Protein AF-A0A820QQ42-F1 (afdb_monomer_lite)

Sequence (244 aa):
MLLKESCCDISENILSDEPLSAEEKSFYQECKSYYNITGIPLVSASDEILSDNNTLTAASLKFGIDEDYRTFNLPEFLNKICNILNLNINDIRRTKVQNGSSILEILIDGEKVNIKLTLNKVYKSLTEKVKEELAKLKVFFMFMGDITSLIKKQQFRSEIKLHPQWNRIYDVGHIYWTGALQDGRDRGKFDYFCPIGWKRYAFDVNDNFDEKFKGWSIGYHGTKFAYGLSILLSGLAPAKCAAL

Radius of gyration: 21.67 Å; chains: 1; bounding box: 51×31×77 Å

Organism: NCBI:txid392030

Structure (mmCIF, N/CA/C/O backbone):
data_AF-A0A820QQ42-F1
#
_entry.id   AF-A0A820QQ42-F1
#
loop_
_atom_site.group_PDB
_atom_site.id
_atom_site.type_symbol
_atom_site.label_atom_id
_atom_site.label_alt_id
_atom_site.label_comp_id
_atom_site.label_asym_id
_atom_site.label_entity_id
_atom_site.label_seq_id
_atom_site.pdbx_PDB_ins_code
_atom_site.Cartn_x
_atom_site.Cartn_y
_atom_site.Cartn_z
_atom_site.occupancy
_atom_site.B_iso_or_equiv
_atom_site.auth_seq_id
_atom_site.auth_comp_id
_atom_site.auth_asym_id
_atom_site.auth_atom_id
_atom_site.pdbx_PDB_model_num
ATOM 1 N N . MET A 1 1 ? -17.582 7.171 47.224 1.00 39.47 1 MET A N 1
ATOM 2 C CA . MET A 1 1 ? -17.093 7.953 46.070 1.00 39.47 1 MET A CA 1
ATOM 3 C C . MET A 1 1 ? -16.822 6.961 44.949 1.00 39.47 1 MET A C 1
ATOM 5 O O . MET A 1 1 ? -15.751 6.379 44.894 1.00 39.47 1 MET A O 1
ATOM 9 N N . LEU A 1 2 ? -17.862 6.645 44.174 1.00 36.03 2 LEU A N 1
ATOM 10 C CA . LEU A 1 2 ? -17.794 5.717 43.044 1.00 36.03 2 LEU A CA 1
ATOM 11 C C . LEU A 1 2 ? -17.311 6.519 41.836 1.00 36.03 2 LEU A C 1
ATOM 13 O O . LEU A 1 2 ? -17.996 7.443 41.399 1.00 36.03 2 LEU A O 1
ATOM 17 N N . LEU A 1 3 ? -16.106 6.214 41.360 1.00 34.44 3 LEU A N 1
ATOM 18 C CA . LEU A 1 3 ? -15.603 6.736 40.097 1.00 34.44 3 LEU A CA 1
ATOM 19 C C . LEU A 1 3 ? -16.497 6.171 38.992 1.00 34.44 3 LEU A C 1
ATOM 21 O O . LEU A 1 3 ? -16.543 4.962 38.788 1.00 34.44 3 LEU A O 1
ATOM 25 N N . LYS A 1 4 ? -17.254 7.053 38.333 1.00 37.53 4 LYS A N 1
ATOM 26 C CA . LYS A 1 4 ? -17.964 6.732 37.097 1.00 37.53 4 LYS A CA 1
ATOM 27 C C . LYS A 1 4 ? -16.938 6.231 36.086 1.00 37.53 4 LYS A C 1
ATOM 29 O O . LYS A 1 4 ? -16.044 6.980 35.695 1.00 37.53 4 LYS A O 1
ATOM 34 N N . GLU A 1 5 ? -17.094 4.983 35.669 1.00 41.25 5 GLU A N 1
ATOM 35 C CA . GLU A 1 5 ? -16.491 4.459 34.453 1.00 41.25 5 GLU A CA 1
ATOM 36 C C . GLU A 1 5 ? -16.971 5.327 33.286 1.00 41.25 5 GLU A C 1
ATOM 38 O O . GLU A 1 5 ? -18.132 5.290 32.882 1.00 41.25 5 GLU A O 1
ATOM 43 N N . SER A 1 6 ? -16.071 6.163 32.775 1.00 38.81 6 SER A N 1
ATOM 44 C CA . SER A 1 6 ? -16.215 6.814 31.478 1.00 38.81 6 SER A CA 1
ATOM 45 C C . SER A 1 6 ? -15.993 5.746 30.409 1.00 38.81 6 SER A C 1
ATOM 47 O O . SER A 1 6 ? -14.916 5.648 29.821 1.00 38.81 6 SER A O 1
ATOM 49 N N . CYS A 1 7 ? -17.002 4.901 30.200 1.00 39.12 7 CYS A N 1
ATOM 50 C CA . CYS A 1 7 ? -17.098 4.098 28.993 1.00 39.12 7 CYS A CA 1
ATOM 51 C C . CYS A 1 7 ? -17.106 5.076 27.812 1.00 39.12 7 CYS A C 1
ATOM 53 O O . CYS A 1 7 ? -17.835 6.065 27.852 1.00 39.12 7 CYS A O 1
ATOM 55 N N . CYS A 1 8 ? -16.253 4.846 26.813 1.00 44.22 8 CYS A N 1
ATOM 56 C CA . CYS A 1 8 ? -16.222 5.630 25.583 1.00 44.22 8 CYS A CA 1
ATOM 57 C C . CYS A 1 8 ? -17.650 5.819 25.061 1.00 44.22 8 CYS A C 1
ATOM 59 O O . CYS A 1 8 ? -18.246 4.842 24.610 1.00 44.22 8 CYS A O 1
ATOM 61 N N . ASP A 1 9 ? -18.181 7.044 25.105 1.00 41.97 9 ASP A N 1
ATOM 62 C CA . ASP A 1 9 ? -19.433 7.382 24.434 1.00 41.97 9 ASP A CA 1
ATOM 63 C C . ASP A 1 9 ? -19.254 7.049 22.948 1.00 41.97 9 ASP A C 1
ATOM 65 O O . ASP A 1 9 ? -18.529 7.707 22.195 1.00 41.97 9 ASP A O 1
ATOM 69 N N . ILE A 1 10 ? -19.853 5.932 22.540 1.00 48.62 10 ILE A N 1
ATOM 70 C CA . ILE A 1 10 ? -19.959 5.504 21.154 1.00 48.62 10 ILE A CA 1
ATOM 71 C C . ILE A 1 10 ? -21.020 6.416 20.542 1.00 48.62 10 ILE A C 1
ATOM 73 O O . ILE A 1 10 ? -22.195 6.069 20.521 1.00 48.62 10 ILE A O 1
ATOM 77 N N . SER A 1 11 ? -20.627 7.623 20.128 1.00 48.09 11 SER A N 1
ATOM 78 C CA . SER A 1 11 ? -21.552 8.539 19.465 1.00 48.09 11 SER A CA 1
ATOM 79 C C . SER A 1 11 ? -22.107 7.880 18.198 1.00 48.09 11 SER A C 1
ATOM 81 O O . SER A 1 11 ? -21.376 7.266 17.424 1.00 48.09 11 SER A O 1
ATOM 83 N N . GLU A 1 12 ? -23.417 7.986 17.990 1.00 48.22 12 GLU A N 1
ATOM 84 C CA . GLU A 1 12 ? -24.183 7.269 16.959 1.00 48.22 12 GLU A CA 1
ATOM 85 C C . GLU A 1 12 ? -23.867 7.691 15.501 1.00 48.22 12 GLU A C 1
ATOM 87 O O . GLU A 1 12 ? -24.458 7.157 14.568 1.00 48.22 12 GLU A O 1
ATOM 92 N N . ASN A 1 13 ? -22.888 8.577 15.268 1.00 52.59 13 ASN A N 1
ATOM 93 C CA . ASN A 1 13 ? -22.504 9.098 13.944 1.00 52.59 13 ASN A CA 1
ATOM 94 C C . ASN A 1 13 ? -21.126 8.590 13.464 1.00 52.59 13 ASN A C 1
ATOM 96 O O . ASN A 1 13 ? -20.278 9.359 13.018 1.00 52.59 13 ASN A O 1
ATOM 100 N N . ILE A 1 14 ? -20.871 7.283 13.575 1.00 60.56 14 ILE A N 1
ATOM 101 C CA . ILE A 1 14 ? -19.614 6.652 13.103 1.00 60.56 14 ILE A CA 1
ATOM 102 C C . ILE A 1 14 ? -19.628 6.416 11.585 1.00 60.56 14 ILE A C 1
ATOM 104 O O . ILE A 1 14 ? -18.574 6.344 10.945 1.00 60.56 14 ILE A O 1
ATOM 108 N N . LEU A 1 15 ? -20.823 6.287 11.006 1.00 60.97 15 LEU A N 1
ATOM 109 C CA . LEU A 1 15 ? -20.992 6.157 9.567 1.00 60.97 15 LEU A CA 1
ATOM 110 C C . LEU A 1 15 ? -20.749 7.512 8.925 1.00 60.97 15 LEU A C 1
ATOM 112 O O . LEU A 1 15 ? -21.472 8.473 9.170 1.00 60.97 15 LEU A O 1
ATOM 116 N N . SER A 1 16 ? -19.712 7.581 8.103 1.00 66.75 16 SER A N 1
ATOM 117 C CA . SER A 1 16 ? -19.522 8.734 7.247 1.00 66.75 16 SER A CA 1
ATOM 118 C C . SER A 1 16 ? -20.339 8.536 5.983 1.00 66.75 16 SER A C 1
ATOM 120 O O . SER A 1 16 ? -20.156 7.551 5.267 1.00 66.75 16 SER A O 1
ATOM 122 N N . ASP A 1 17 ? -21.198 9.508 5.691 1.00 65.81 17 ASP A N 1
ATOM 123 C CA . ASP A 1 17 ? -21.935 9.573 4.428 1.00 65.81 17 ASP A CA 1
ATOM 124 C C . ASP A 1 17 ? -21.023 9.889 3.231 1.00 65.81 17 ASP A C 1
ATOM 126 O O . ASP A 1 17 ? -21.461 9.844 2.082 1.00 65.81 17 ASP A O 1
ATOM 130 N N . GLU A 1 18 ? -19.746 10.207 3.471 1.00 74.69 18 GLU A N 1
ATOM 131 C CA . GLU A 1 18 ? -18.794 10.510 2.412 1.00 74.69 18 GLU A CA 1
ATOM 132 C C . GLU A 1 18 ? -18.415 9.221 1.663 1.00 74.69 18 GLU A C 1
ATOM 134 O O . GLU A 1 18 ? -17.785 8.327 2.245 1.00 74.69 18 GLU A O 1
ATOM 139 N N . PRO A 1 19 ? -18.752 9.092 0.369 1.00 76.56 19 PRO A N 1
ATOM 140 C CA . PRO A 1 19 ? -18.385 7.918 -0.406 1.00 76.56 19 PRO A CA 1
ATOM 141 C C . PRO A 1 19 ? -16.871 7.876 -0.643 1.00 76.56 19 PRO A C 1
ATOM 143 O O . PRO A 1 19 ? -16.208 8.905 -0.727 1.00 76.56 19 PRO A O 1
ATOM 146 N N . LEU A 1 20 ? -16.324 6.672 -0.818 1.00 82.50 20 LEU A N 1
ATOM 147 C CA . LEU A 1 20 ? -14.968 6.514 -1.348 1.00 82.50 20 LEU A CA 1
ATOM 148 C C . LEU A 1 20 ? -14.862 7.155 -2.739 1.00 82.50 20 LEU A C 1
ATOM 150 O O . LEU A 1 20 ? -15.745 6.944 -3.587 1.00 82.50 20 LEU A O 1
ATOM 154 N N . SER A 1 21 ? -13.755 7.857 -2.982 1.00 86.69 21 SER A N 1
ATOM 155 C CA . SER A 1 21 ? -13.383 8.325 -4.321 1.00 86.69 21 SER A CA 1
ATOM 156 C C . SER A 1 21 ? -13.217 7.148 -5.297 1.00 86.69 21 SER A C 1
ATOM 158 O O . SER A 1 21 ? -13.097 5.986 -4.891 1.00 86.69 21 SER A O 1
ATOM 160 N N . ALA A 1 22 ? -13.251 7.414 -6.606 1.00 87.88 22 ALA A N 1
ATOM 161 C CA . ALA A 1 22 ? -13.083 6.359 -7.610 1.00 87.88 22 ALA A CA 1
ATOM 162 C C . ALA A 1 22 ? -11.688 5.716 -7.514 1.00 87.88 22 ALA A C 1
ATOM 164 O O . ALA A 1 22 ? -11.548 4.495 -7.616 1.00 87.88 22 ALA A O 1
ATOM 165 N N . GLU A 1 23 ? -10.681 6.538 -7.236 1.00 88.94 23 GLU A N 1
ATOM 166 C CA . GLU A 1 23 ? -9.283 6.167 -7.067 1.00 88.94 23 GLU A CA 1
ATOM 167 C C . GLU A 1 23 ? -9.105 5.269 -5.834 1.00 88.94 23 GLU A C 1
ATOM 169 O O . GLU A 1 23 ? -8.503 4.197 -5.930 1.00 88.94 23 GLU A O 1
ATOM 174 N N . GLU A 1 24 ? -9.697 5.643 -4.693 1.00 88.25 24 GLU A N 1
ATOM 175 C CA . GLU A 1 24 ? -9.686 4.812 -3.482 1.00 88.25 24 GLU A CA 1
ATOM 176 C C . GLU A 1 24 ? -10.397 3.473 -3.694 1.00 88.25 24 GLU A C 1
ATOM 178 O O . GLU A 1 24 ? -9.885 2.435 -3.270 1.00 88.25 24 GLU A O 1
ATOM 183 N N . LYS A 1 25 ? -11.559 3.470 -4.364 1.00 89.06 25 LYS A N 1
ATOM 184 C CA . LYS A 1 25 ? -12.290 2.232 -4.680 1.00 89.06 25 LYS A CA 1
ATOM 185 C C . LYS A 1 25 ? -11.433 1.292 -5.517 1.00 89.06 25 LYS A C 1
ATOM 187 O O . LYS A 1 25 ? -11.323 0.118 -5.171 1.00 89.06 25 LYS A O 1
ATOM 192 N N . SER A 1 26 ? -10.824 1.802 -6.589 1.00 90.25 26 SER A N 1
ATOM 193 C CA . SER A 1 26 ? -9.943 1.010 -7.451 1.00 90.25 26 SER A CA 1
ATOM 194 C C . SER A 1 26 ? -8.778 0.430 -6.651 1.00 90.25 26 SER A C 1
ATOM 196 O O . SER A 1 26 ? -8.558 -0.780 -6.670 1.00 90.25 26 SER A O 1
ATOM 198 N N . PHE A 1 27 ? -8.098 1.270 -5.867 1.00 91.44 27 PHE A N 1
ATOM 199 C CA . PHE A 1 27 ? -6.980 0.848 -5.030 1.00 91.44 27 PHE A CA 1
ATOM 200 C C . PHE A 1 27 ? -7.374 -0.250 -4.030 1.00 91.44 27 PHE A C 1
ATOM 202 O O . PHE A 1 27 ? -6.671 -1.251 -3.893 1.00 91.44 27 PHE A O 1
ATOM 209 N N . TYR A 1 28 ? -8.516 -0.121 -3.348 1.00 92.00 28 TYR A N 1
ATOM 210 C CA . TYR A 1 28 ? -8.963 -1.146 -2.402 1.00 92.00 28 TYR A CA 1
ATOM 211 C C . TYR A 1 28 ? -9.375 -2.455 -3.068 1.00 92.00 28 TYR A C 1
ATOM 213 O O . TYR A 1 28 ? -9.117 -3.510 -2.491 1.00 92.00 28 TYR A O 1
ATOM 221 N N . GLN A 1 29 ? -9.926 -2.426 -4.284 1.00 91.56 29 GLN A N 1
ATOM 222 C CA . GLN A 1 29 ? -10.179 -3.656 -5.042 1.00 91.56 29 GLN A CA 1
ATOM 223 C C . GLN A 1 29 ? -8.880 -4.379 -5.417 1.00 91.56 29 GLN A C 1
ATOM 225 O O . GLN A 1 29 ? -8.810 -5.608 -5.350 1.00 91.56 29 GLN A O 1
ATOM 230 N N . GLU A 1 30 ? -7.824 -3.640 -5.751 1.00 91.81 30 GLU A N 1
ATOM 231 C CA . GLU A 1 30 ? -6.506 -4.218 -6.027 1.00 91.81 30 GLU A CA 1
ATOM 232 C C . GLU A 1 30 ? -5.866 -4.800 -4.758 1.00 91.81 30 GLU A C 1
ATOM 234 O O . GLU A 1 30 ? -5.355 -5.920 -4.787 1.00 91.81 30 GLU A O 1
ATOM 239 N N . CYS A 1 31 ? -5.953 -4.097 -3.623 1.00 93.44 31 CYS A N 1
ATOM 240 C CA . CYS A 1 31 ? -5.507 -4.611 -2.322 1.00 93.44 31 CYS A CA 1
ATOM 241 C C . CYS A 1 31 ? -6.278 -5.870 -1.907 1.00 93.44 31 CYS A C 1
ATOM 243 O O . CYS A 1 31 ? -5.680 -6.835 -1.434 1.00 93.44 31 CYS A O 1
ATOM 245 N N . LYS A 1 32 ? -7.597 -5.897 -2.126 1.00 92.94 32 LYS A N 1
ATOM 246 C CA . LYS A 1 32 ? -8.433 -7.074 -1.872 1.00 92.94 32 LYS A CA 1
ATOM 247 C C . LYS A 1 32 ? -8.076 -8.235 -2.802 1.00 92.94 32 LYS A C 1
ATOM 249 O O . LYS A 1 32 ? -8.006 -9.375 -2.359 1.00 92.94 32 LYS A O 1
ATOM 254 N N . SER A 1 33 ? -7.769 -7.958 -4.068 1.00 92.44 33 SER A N 1
ATOM 255 C CA . SER A 1 33 ? -7.280 -8.973 -5.011 1.00 92.44 33 SER A CA 1
ATOM 256 C C . SER A 1 33 ? -5.934 -9.555 -4.567 1.00 92.44 33 SER A C 1
ATOM 258 O O . SER A 1 33 ? -5.763 -10.772 -4.575 1.00 92.44 33 SER A O 1
ATOM 260 N N . TYR A 1 34 ? -5.002 -8.710 -4.112 1.00 92.62 34 TYR A N 1
ATOM 261 C CA . TYR A 1 34 ? -3.744 -9.149 -3.501 1.00 92.62 34 TYR A CA 1
ATOM 262 C C . TYR A 1 34 ? -3.990 -10.049 -2.283 1.00 92.62 34 TYR A C 1
ATOM 264 O O . TYR A 1 34 ? -3.406 -11.130 -2.193 1.00 92.62 34 TYR A O 1
ATOM 272 N N . TYR A 1 35 ? -4.882 -9.641 -1.380 1.00 94.06 35 TYR A N 1
ATOM 273 C CA . TYR A 1 35 ? -5.255 -10.425 -0.204 1.00 94.06 35 TYR A CA 1
ATOM 274 C C . TYR A 1 35 ? -5.840 -11.790 -0.587 1.00 94.06 35 TYR A C 1
ATOM 276 O O . TYR A 1 35 ? -5.402 -12.806 -0.063 1.00 94.06 35 TYR A O 1
ATOM 284 N N . ASN A 1 36 ? -6.740 -11.846 -1.570 1.00 92.75 36 ASN A N 1
ATOM 285 C CA . ASN A 1 36 ? -7.334 -13.101 -2.037 1.00 92.75 36 ASN A CA 1
ATOM 286 C C . ASN A 1 36 ? -6.307 -14.069 -2.649 1.00 92.75 36 ASN A C 1
ATOM 288 O O . ASN A 1 36 ? -6.479 -15.282 -2.559 1.00 92.75 36 ASN A O 1
ATOM 292 N N . ILE A 1 37 ? -5.249 -13.549 -3.281 1.00 91.81 37 ILE A N 1
ATOM 293 C CA . ILE A 1 37 ? -4.178 -14.363 -3.879 1.00 91.81 37 ILE A CA 1
ATOM 294 C C . ILE A 1 37 ? -3.194 -14.860 -2.815 1.00 91.81 37 ILE A C 1
ATOM 296 O O . ILE A 1 37 ? -2.690 -15.977 -2.909 1.00 91.81 37 ILE A O 1
ATOM 300 N N . THR A 1 38 ? -2.876 -14.018 -1.833 1.00 91.50 38 THR A N 1
ATOM 301 C CA . THR A 1 38 ? -1.757 -14.250 -0.907 1.00 91.50 38 THR A CA 1
ATOM 302 C C . THR A 1 38 ? -2.184 -14.726 0.478 1.00 91.50 38 THR A C 1
ATOM 304 O O . THR A 1 38 ? -1.361 -15.263 1.214 1.00 91.50 38 THR A O 1
ATOM 307 N N . GLY A 1 39 ? -3.447 -14.523 0.851 1.00 93.38 39 GLY A N 1
ATOM 308 C CA . GLY A 1 39 ? -3.967 -14.765 2.195 1.00 93.38 39 GLY A CA 1
ATOM 309 C C . GLY A 1 39 ? -3.477 -13.770 3.254 1.00 93.38 39 GLY A C 1
ATOM 310 O O . GLY A 1 39 ? -3.802 -13.942 4.425 1.00 93.38 39 GLY A O 1
ATOM 311 N N . ILE A 1 40 ? -2.706 -12.742 2.876 1.00 94.19 40 ILE A N 1
ATOM 312 C CA . ILE A 1 40 ? -2.121 -11.761 3.801 1.00 94.19 40 ILE A CA 1
ATOM 313 C C . ILE A 1 40 ? -2.520 -10.330 3.417 1.00 94.19 40 ILE A C 1
ATOM 315 O O . ILE A 1 40 ? -2.603 -10.013 2.229 1.00 94.19 40 ILE A O 1
ATOM 319 N N . PRO A 1 41 ? -2.777 -9.434 4.389 1.00 95.50 41 PRO A N 1
ATOM 320 C CA . PRO A 1 41 ? -3.081 -8.041 4.093 1.00 95.50 41 PRO A CA 1
ATOM 321 C C . PRO A 1 41 ? -1.909 -7.336 3.418 1.00 95.50 41 PRO A C 1
ATOM 323 O O . PRO A 1 41 ? -0.740 -7.558 3.760 1.00 95.50 41 PRO A O 1
ATOM 326 N N . LEU A 1 42 ? -2.225 -6.396 2.526 1.00 94.81 42 LEU A N 1
ATOM 327 C CA . LEU A 1 42 ? -1.245 -5.398 2.119 1.00 94.81 42 LEU A CA 1
ATOM 328 C C . LEU A 1 42 ? -1.060 -4.402 3.266 1.00 94.81 42 LEU A C 1
ATOM 330 O O . LEU A 1 42 ? -2.006 -3.723 3.665 1.00 94.81 42 LEU A O 1
ATOM 334 N N . VAL A 1 43 ? 0.169 -4.283 3.763 1.00 94.00 43 VAL A N 1
ATOM 335 C CA . VAL A 1 43 ? 0.519 -3.285 4.774 1.00 94.00 43 VAL A CA 1
ATOM 336 C C . VAL A 1 43 ? 1.431 -2.231 4.161 1.00 94.00 43 VAL A C 1
ATOM 338 O O . VAL A 1 43 ? 2.478 -2.559 3.609 1.00 94.00 43 VAL A O 1
ATOM 341 N N . SER A 1 44 ? 1.042 -0.966 4.292 1.00 92.50 44 SER A N 1
ATOM 342 C CA . SER A 1 44 ? 1.804 0.190 3.833 1.00 92.50 44 SER A CA 1
ATOM 343 C C . SER A 1 44 ? 2.039 1.175 4.976 1.00 92.50 44 SER A C 1
ATOM 345 O O . SER A 1 44 ? 1.218 1.317 5.880 1.00 92.50 44 SER A O 1
ATOM 347 N N . ALA A 1 45 ? 3.148 1.903 4.912 1.00 92.12 45 ALA A N 1
ATOM 348 C CA . ALA A 1 45 ? 3.431 3.015 5.807 1.00 92.12 45 ALA A CA 1
ATOM 349 C C . ALA A 1 45 ? 3.771 4.270 4.999 1.00 92.12 45 ALA A C 1
ATOM 351 O O . ALA A 1 45 ? 4.203 4.202 3.843 1.00 92.12 45 ALA A O 1
ATOM 352 N N . SER A 1 46 ? 3.524 5.424 5.597 1.00 90.69 46 SER A N 1
ATOM 353 C CA . SER A 1 46 ? 3.937 6.704 5.051 1.00 90.69 46 SER A CA 1
ATOM 354 C C . SER A 1 46 ? 5.432 6.935 5.305 1.00 90.69 46 SER A C 1
ATOM 356 O O . SER A 1 46 ? 6.028 6.354 6.218 1.00 90.69 46 SER A O 1
ATOM 358 N N . ASP A 1 47 ? 6.064 7.768 4.485 1.00 87.44 47 ASP A N 1
ATOM 359 C CA . ASP A 1 47 ? 7.515 7.973 4.532 1.00 87.44 47 ASP A CA 1
ATOM 360 C C . ASP A 1 47 ? 7.927 8.671 5.839 1.00 87.44 47 ASP A C 1
ATOM 362 O O . ASP A 1 47 ? 9.036 8.497 6.333 1.00 87.44 47 ASP A O 1
ATOM 366 N N . GLU A 1 48 ? 7.002 9.409 6.451 1.00 87.12 48 GLU A N 1
ATOM 367 C CA . GLU A 1 48 ? 7.115 10.041 7.763 1.00 87.12 48 GLU A CA 1
ATOM 368 C C . GLU A 1 48 ? 7.273 9.029 8.909 1.00 87.12 48 GLU A C 1
ATOM 370 O O . GLU A 1 48 ? 7.866 9.357 9.936 1.00 87.12 48 GLU A O 1
ATOM 375 N N . ILE A 1 49 ? 6.784 7.796 8.734 1.00 87.50 49 ILE A N 1
ATOM 376 C CA . ILE A 1 49 ? 6.973 6.689 9.687 1.00 87.50 49 ILE A CA 1
ATOM 377 C C . ILE A 1 49 ? 8.289 5.949 9.431 1.00 87.50 49 ILE A C 1
ATOM 379 O O . ILE A 1 49 ? 8.908 5.440 10.371 1.00 87.50 49 ILE A O 1
ATOM 383 N N . LEU A 1 50 ? 8.706 5.884 8.165 1.00 84.94 50 LEU A N 1
ATOM 384 C CA . LEU A 1 50 ? 9.872 5.125 7.711 1.00 84.94 50 LEU A CA 1
ATOM 385 C C . LEU A 1 50 ? 11.189 5.906 7.823 1.00 84.94 50 LEU A C 1
ATOM 387 O O . LEU A 1 50 ? 12.245 5.289 7.939 1.00 84.94 50 LEU A O 1
ATOM 391 N N . SER A 1 51 ? 11.128 7.238 7.786 1.00 82.56 51 SER A N 1
ATOM 392 C CA . SER A 1 51 ? 12.276 8.142 7.851 1.00 82.56 51 SER A CA 1
ATOM 393 C C . SER A 1 51 ? 12.309 8.904 9.172 1.00 82.56 51 SER A C 1
ATOM 395 O O . SER A 1 51 ? 11.326 9.536 9.576 1.00 82.56 51 SER A O 1
ATOM 397 N N . ASP A 1 52 ? 13.467 8.921 9.828 1.00 75.75 52 ASP A N 1
ATOM 398 C CA . ASP A 1 52 ? 13.657 9.658 11.081 1.00 75.75 52 ASP A CA 1
ATOM 399 C C . ASP A 1 52 ? 13.544 11.178 10.883 1.00 75.75 52 ASP A C 1
ATOM 401 O O . ASP A 1 52 ? 13.018 11.870 11.756 1.00 75.75 52 ASP A O 1
ATOM 405 N N . ASN A 1 53 ? 13.906 11.678 9.698 1.00 77.12 53 ASN A N 1
ATOM 406 C CA . ASN A 1 53 ? 14.014 13.110 9.391 1.00 77.12 53 ASN A CA 1
ATOM 407 C C . ASN A 1 53 ? 12.675 13.806 9.105 1.00 77.12 53 ASN A C 1
ATOM 409 O O . ASN A 1 53 ? 12.614 15.033 9.061 1.00 77.12 53 ASN A O 1
ATOM 413 N N . ASN A 1 54 ? 11.604 13.042 8.896 1.00 78.19 54 ASN A N 1
ATOM 414 C CA . ASN A 1 54 ? 10.309 13.585 8.500 1.00 78.19 54 ASN A CA 1
ATOM 415 C C . ASN A 1 54 ? 9.405 13.823 9.716 1.00 78.19 54 ASN A C 1
ATOM 417 O O . ASN A 1 54 ? 9.325 12.996 10.631 1.00 78.19 54 ASN A O 1
ATOM 421 N N . THR A 1 55 ? 8.692 14.948 9.721 1.00 79.50 55 THR A N 1
ATOM 422 C CA . THR A 1 55 ? 7.727 15.285 10.770 1.00 79.50 55 THR A CA 1
ATOM 423 C C . THR A 1 55 ? 6.365 14.672 10.468 1.00 79.50 55 THR A C 1
ATOM 425 O O . THR A 1 55 ? 5.856 14.764 9.356 1.00 79.50 55 THR A O 1
ATOM 428 N N . LEU A 1 56 ? 5.761 14.049 11.480 1.00 81.81 56 LEU A N 1
ATOM 429 C CA . LEU A 1 56 ? 4.413 13.500 11.379 1.00 81.81 56 LEU A CA 1
ATOM 430 C C . LEU A 1 56 ? 3.398 14.577 11.780 1.00 81.81 56 LEU A C 1
ATOM 432 O O . LEU A 1 56 ? 3.404 15.064 12.915 1.00 81.81 56 LEU A O 1
ATOM 436 N N . THR A 1 57 ? 2.550 14.973 10.836 1.00 76.75 57 THR A N 1
ATOM 437 C CA . THR A 1 57 ? 1.492 15.976 11.022 1.00 76.75 57 THR A CA 1
ATOM 438 C C . THR A 1 57 ? 0.287 15.393 11.747 1.00 76.75 57 THR A C 1
ATOM 440 O O . THR A 1 57 ? -0.166 15.986 12.728 1.00 76.75 57 THR A O 1
ATOM 443 N N . ALA A 1 58 ? -0.160 14.213 11.319 1.00 80.94 58 ALA A N 1
ATOM 444 C CA . ALA A 1 58 ? -1.205 13.418 11.949 1.00 80.94 58 ALA A CA 1
ATOM 445 C C . ALA A 1 58 ? -0.861 11.927 11.862 1.00 80.94 58 ALA A C 1
ATOM 447 O O . ALA A 1 58 ? -0.187 11.486 10.931 1.00 80.94 58 ALA A O 1
ATOM 448 N N . ALA A 1 59 ? -1.334 11.146 12.828 1.00 84.50 59 ALA A N 1
ATOM 449 C CA . ALA A 1 59 ? -1.083 9.717 12.886 1.00 84.50 59 ALA A CA 1
ATOM 450 C C . ALA A 1 59 ? -2.376 8.944 12.822 1.00 84.50 59 ALA A C 1
ATOM 452 O O . ALA A 1 59 ? -3.190 8.976 13.746 1.00 84.50 59 ALA A O 1
ATOM 453 N N . SER A 1 60 ? -2.517 8.233 11.718 1.00 90.56 60 SER A N 1
ATOM 454 C CA . SER A 1 60 ? -3.713 7.479 11.437 1.00 90.56 60 SER A CA 1
ATOM 455 C C . SER A 1 60 ? -3.357 6.044 11.103 1.00 90.56 60 SER A C 1
ATOM 457 O O . SER A 1 60 ? -2.323 5.755 10.492 1.00 90.56 60 SER A O 1
ATOM 459 N N . LEU A 1 61 ? -4.249 5.150 11.496 1.00 93.12 61 LEU A N 1
ATOM 460 C CA . LEU A 1 61 ? -4.332 3.801 10.983 1.00 93.12 61 LEU A CA 1
ATOM 461 C C . LEU A 1 61 ? -5.576 3.720 10.108 1.00 93.12 61 LEU A C 1
ATOM 463 O O . LEU A 1 61 ? -6.674 4.021 10.570 1.00 93.12 61 LEU A O 1
ATOM 467 N N . LYS A 1 62 ? -5.412 3.312 8.851 1.00 93.62 62 LYS A N 1
ATOM 468 C CA . LYS A 1 62 ? -6.546 3.044 7.957 1.00 93.62 62 LYS A CA 1
ATOM 469 C C . LYS A 1 62 ? -6.578 1.564 7.629 1.00 93.62 62 LYS A C 1
ATOM 471 O O . LYS A 1 62 ? -5.587 1.027 7.138 1.00 93.62 62 LYS A O 1
ATOM 476 N N . PHE A 1 63 ? -7.704 0.919 7.888 1.00 93.88 63 PHE A N 1
ATOM 477 C CA . PHE A 1 63 ? -7.920 -0.499 7.638 1.00 93.88 63 PHE A CA 1
ATOM 478 C C . PHE A 1 63 ? -8.938 -0.685 6.525 1.00 93.88 63 PHE A C 1
ATOM 480 O O . PHE A 1 63 ? -9.965 -0.012 6.502 1.00 93.88 63 PHE A O 1
ATOM 487 N N . GLY A 1 64 ? -8.661 -1.623 5.626 1.00 93.75 64 GLY A N 1
ATOM 488 C CA . GLY A 1 64 ? -9.662 -2.207 4.745 1.00 93.75 64 GLY A CA 1
ATOM 489 C C . GLY A 1 64 ? -10.049 -3.582 5.268 1.00 93.75 64 GLY A C 1
ATOM 490 O O . GLY A 1 64 ? -9.176 -4.437 5.430 1.00 93.75 64 GLY A O 1
ATOM 491 N N . ILE A 1 65 ? -11.338 -3.782 5.542 1.00 92.38 65 ILE A N 1
ATOM 492 C CA . ILE A 1 65 ? -11.879 -5.013 6.123 1.00 92.38 65 ILE A CA 1
ATOM 493 C C . ILE A 1 65 ? -12.884 -5.628 5.147 1.00 92.38 65 ILE A C 1
ATOM 495 O O . ILE A 1 65 ? -13.782 -4.942 4.649 1.00 92.38 65 ILE A O 1
ATOM 499 N N . ASP A 1 66 ? -12.737 -6.922 4.874 1.00 90.69 66 ASP A N 1
ATOM 500 C CA . ASP A 1 66 ? -13.617 -7.680 3.984 1.00 90.69 66 ASP A CA 1
ATOM 501 C C . ASP A 1 66 ? -14.871 -8.199 4.709 1.00 90.69 66 ASP A C 1
ATOM 503 O O . ASP A 1 66 ? -15.171 -9.393 4.720 1.00 90.69 66 ASP A O 1
ATOM 507 N N . GLU A 1 67 ? -15.583 -7.282 5.368 1.00 86.19 67 GLU A N 1
ATOM 508 C CA . GLU A 1 67 ? -16.871 -7.528 6.020 1.00 86.19 67 GLU A CA 1
ATOM 509 C C . GLU A 1 67 ? -17.812 -6.331 5.874 1.00 86.19 67 GLU A C 1
ATOM 511 O O . GLU A 1 67 ? -17.387 -5.167 5.827 1.00 86.19 67 GLU A O 1
ATOM 516 N N . ASP A 1 68 ? -19.112 -6.630 5.848 1.00 79.50 68 ASP A N 1
ATOM 517 C CA . ASP A 1 68 ? -20.163 -5.623 5.942 1.00 79.50 68 ASP A CA 1
ATOM 518 C C . ASP A 1 68 ? -20.203 -5.061 7.369 1.00 79.50 68 ASP A C 1
ATOM 520 O O . ASP A 1 68 ? -20.348 -5.808 8.344 1.00 79.50 68 ASP A O 1
ATOM 524 N N . TYR A 1 69 ? -20.122 -3.733 7.478 1.00 75.38 69 TYR A N 1
ATOM 525 C CA . TYR A 1 69 ? -20.159 -3.011 8.747 1.00 75.38 69 TYR A CA 1
ATOM 526 C C . TYR A 1 69 ? -21.404 -3.355 9.581 1.00 75.38 69 TYR A C 1
ATOM 528 O O . TYR A 1 69 ? -21.352 -3.312 10.806 1.00 75.38 69 TYR A O 1
ATOM 536 N N . ARG A 1 70 ? -22.525 -3.715 8.936 1.00 77.69 70 ARG A N 1
ATOM 537 C CA . ARG A 1 70 ? -23.789 -4.071 9.606 1.00 77.69 70 ARG A CA 1
ATOM 538 C C . ARG A 1 70 ? -23.686 -5.365 10.398 1.00 77.69 70 ARG A C 1
ATOM 540 O O . ARG A 1 70 ? -24.429 -5.561 11.353 1.00 77.69 70 ARG A O 1
ATOM 547 N N . THR A 1 71 ? -22.794 -6.252 9.976 1.00 79.81 71 THR A N 1
ATOM 548 C CA . THR A 1 71 ? -22.533 -7.543 10.627 1.00 79.81 71 THR A CA 1
ATOM 549 C C . THR A 1 71 ? -21.297 -7.510 11.521 1.00 79.81 71 THR A C 1
ATOM 551 O O . THR A 1 71 ? -21.023 -8.462 12.246 1.00 79.81 71 THR A O 1
ATOM 554 N N . PHE A 1 72 ? -20.555 -6.408 11.472 1.00 77.00 72 PHE A N 1
ATOM 555 C CA . PHE A 1 72 ? -19.248 -6.263 12.075 1.00 77.00 72 PHE A CA 1
ATOM 556 C C . PHE A 1 72 ? -19.345 -5.720 13.502 1.00 77.00 72 PHE A C 1
ATOM 558 O O . PHE A 1 72 ? -19.787 -4.594 13.738 1.00 77.00 72 PHE A O 1
ATOM 565 N N . ASN A 1 73 ? -18.870 -6.500 14.474 1.00 86.06 73 ASN A N 1
ATOM 566 C CA . ASN A 1 73 ? -18.739 -6.035 15.852 1.00 86.06 73 ASN A CA 1
ATOM 567 C C . ASN A 1 73 ? -17.494 -5.142 15.994 1.00 86.06 73 ASN A C 1
ATOM 569 O O . ASN A 1 73 ? -16.416 -5.599 16.377 1.00 86.06 73 ASN A O 1
ATOM 573 N N . LEU A 1 74 ? -17.647 -3.855 15.668 1.00 83.69 74 LEU A N 1
ATOM 574 C CA . LEU A 1 74 ? -16.553 -2.881 15.676 1.00 83.69 74 LEU A CA 1
ATOM 575 C C . LEU A 1 74 ? -15.811 -2.796 17.031 1.00 83.69 74 LEU A C 1
ATOM 577 O O . LEU A 1 74 ? -14.581 -2.831 17.008 1.00 83.69 74 LEU A O 1
ATOM 581 N N . PRO A 1 75 ? -16.475 -2.710 18.205 1.00 87.25 75 PRO A N 1
ATOM 582 C CA . PRO A 1 75 ? -15.776 -2.727 19.494 1.00 87.25 75 PRO A CA 1
ATOM 583 C C . PRO A 1 75 ? -14.912 -3.974 19.714 1.00 87.25 75 PRO A C 1
ATOM 585 O O . PRO A 1 75 ? -13.777 -3.875 20.178 1.00 87.25 75 PRO A O 1
ATOM 588 N N . GLU A 1 76 ? -15.424 -5.156 19.371 1.00 91.38 76 GLU A N 1
ATOM 589 C CA . GLU A 1 76 ? -14.670 -6.405 19.500 1.00 91.38 76 GLU A CA 1
ATOM 590 C C . GLU A 1 76 ? -13.47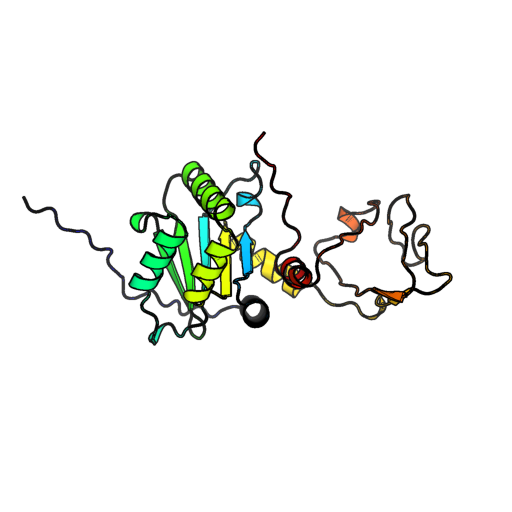8 -6.443 18.539 1.00 91.38 76 GLU A C 1
ATOM 592 O O . GLU A 1 76 ? -12.371 -6.814 18.936 1.00 91.38 76 GLU A O 1
ATOM 597 N N . PHE A 1 77 ? -13.679 -6.012 17.293 1.00 90.56 77 PHE A N 1
ATOM 598 C CA . PHE A 1 77 ? -12.601 -5.890 16.321 1.00 90.56 77 PHE A CA 1
ATOM 599 C C . PHE A 1 77 ? -11.504 -4.940 16.802 1.00 90.56 77 PHE A C 1
ATOM 601 O O . PHE A 1 77 ? -10.331 -5.301 16.758 1.00 90.56 77 PHE A O 1
ATOM 608 N N . LEU A 1 78 ? -11.870 -3.753 17.297 1.00 89.38 78 LEU A N 1
ATOM 609 C CA . LEU A 1 78 ? -10.914 -2.770 17.807 1.00 89.38 78 LEU A CA 1
ATOM 610 C C . LEU A 1 78 ? -10.092 -3.342 18.956 1.00 89.38 78 LEU A C 1
ATOM 612 O O . LEU A 1 78 ? -8.872 -3.239 18.927 1.00 89.38 78 LEU A O 1
ATOM 616 N N . ASN A 1 79 ? -10.728 -4.023 19.912 1.00 91.81 79 ASN A N 1
ATOM 617 C CA . ASN A 1 79 ? -10.014 -4.708 20.989 1.00 91.81 79 ASN A CA 1
ATOM 618 C C . ASN A 1 79 ? -9.013 -5.742 20.450 1.00 91.81 79 ASN A C 1
ATOM 620 O O . ASN A 1 79 ? -7.865 -5.788 20.892 1.00 91.81 79 ASN A O 1
ATOM 624 N N . LYS A 1 80 ? -9.415 -6.553 19.462 1.00 95.38 80 LYS A N 1
ATOM 625 C CA . LYS A 1 80 ? -8.523 -7.537 18.830 1.00 95.38 80 LYS A CA 1
ATOM 626 C C . LYS A 1 80 ? -7.356 -6.864 18.102 1.00 95.38 80 LYS A C 1
ATOM 628 O O . LYS A 1 80 ? -6.221 -7.295 18.280 1.00 95.38 80 LYS A O 1
ATOM 633 N N . ILE A 1 81 ? -7.603 -5.794 17.346 1.00 94.25 81 ILE A N 1
ATOM 634 C CA . ILE A 1 81 ? -6.559 -5.017 16.661 1.00 94.25 81 ILE A CA 1
ATOM 635 C C . ILE A 1 81 ? -5.595 -4.382 17.661 1.00 94.25 81 ILE A C 1
ATOM 637 O O . ILE A 1 81 ? -4.385 -4.513 17.492 1.00 94.25 81 ILE A O 1
ATOM 641 N N . CYS A 1 82 ? -6.104 -3.752 18.720 1.00 92.75 82 CYS A N 1
ATOM 642 C CA . CYS A 1 82 ? -5.286 -3.183 19.787 1.00 92.75 82 CYS A CA 1
ATOM 643 C C . CYS A 1 82 ? -4.372 -4.237 20.410 1.00 92.75 82 CYS A C 1
ATOM 645 O O . CYS A 1 82 ? -3.177 -3.999 20.555 1.00 92.75 82 CYS A O 1
ATOM 647 N N . ASN A 1 83 ? -4.896 -5.433 20.686 1.00 94.88 83 ASN A N 1
ATOM 648 C CA . ASN A 1 83 ? -4.102 -6.537 21.219 1.00 94.88 83 ASN A CA 1
ATOM 649 C C . ASN A 1 83 ? -3.037 -7.029 20.227 1.00 94.88 83 ASN A C 1
ATOM 651 O O . ASN A 1 83 ? -1.888 -7.223 20.614 1.00 94.88 83 ASN A O 1
ATOM 655 N N . ILE A 1 84 ? -3.391 -7.205 18.948 1.00 95.75 84 ILE A N 1
ATOM 656 C CA . ILE A 1 84 ? -2.458 -7.661 17.902 1.00 95.75 84 ILE A CA 1
ATOM 657 C C . ILE A 1 84 ? -1.329 -6.645 17.686 1.00 95.75 84 ILE A C 1
ATOM 659 O O . ILE A 1 84 ? -0.169 -7.027 17.534 1.00 95.75 84 ILE A O 1
ATOM 663 N N . LEU A 1 85 ? -1.662 -5.352 17.668 1.00 93.94 85 LEU A N 1
ATOM 664 C CA . LEU A 1 85 ? -0.720 -4.266 17.392 1.00 93.94 85 LEU A CA 1
ATOM 665 C C . LEU A 1 85 ? -0.053 -3.705 18.657 1.00 93.94 85 LEU A C 1
ATOM 667 O O . LEU A 1 85 ? 0.811 -2.837 18.545 1.00 93.94 85 LEU A O 1
ATOM 671 N N . ASN A 1 86 ? -0.422 -4.206 19.840 1.00 92.88 86 ASN A N 1
ATOM 672 C CA . ASN A 1 86 ? 0.005 -3.698 21.143 1.00 92.88 86 ASN A CA 1
ATOM 673 C C . ASN A 1 86 ? -0.244 -2.182 21.301 1.00 92.88 86 ASN A C 1
ATOM 675 O O . ASN A 1 86 ? 0.649 -1.418 21.674 1.00 92.88 86 ASN A O 1
ATOM 679 N N . LEU A 1 87 ? -1.462 -1.753 20.967 1.00 91.06 87 LEU A N 1
ATOM 680 C CA . LEU A 1 87 ? -1.955 -0.385 21.120 1.00 91.06 87 LEU A CA 1
ATOM 681 C C . LEU A 1 87 ? -2.914 -0.298 22.307 1.00 91.06 87 LEU A C 1
ATOM 683 O O . LEU A 1 87 ? -3.661 -1.234 22.589 1.00 91.06 87 LEU A O 1
ATOM 687 N N . ASN A 1 88 ? -2.927 0.847 22.979 1.00 88.69 88 ASN A N 1
ATOM 688 C CA . ASN A 1 88 ? -3.915 1.130 24.008 1.00 88.69 88 ASN A CA 1
ATOM 689 C C . ASN A 1 88 ? -5.200 1.642 23.349 1.00 88.69 88 ASN A C 1
ATOM 691 O O . ASN A 1 88 ? -5.170 2.592 22.569 1.00 88.69 88 ASN A O 1
ATOM 695 N N . ILE A 1 89 ? -6.339 1.033 23.681 1.00 87.44 89 ILE A N 1
ATOM 696 C CA . ILE A 1 89 ? -7.634 1.422 23.112 1.00 87.44 89 ILE A CA 1
ATOM 697 C C . ILE A 1 89 ? -8.035 2.858 23.471 1.00 87.44 89 ILE A C 1
ATOM 699 O O . ILE A 1 89 ? -8.733 3.505 22.698 1.00 87.44 89 ILE A O 1
ATOM 703 N N . ASN A 1 90 ? -7.557 3.372 24.608 1.00 84.31 90 ASN A N 1
ATOM 704 C CA . ASN A 1 90 ? -7.830 4.742 25.041 1.00 84.31 90 ASN A CA 1
ATOM 705 C C . ASN A 1 90 ? -7.054 5.790 24.229 1.00 84.31 90 ASN A C 1
ATOM 707 O O . ASN A 1 90 ? -7.428 6.959 24.246 1.00 84.31 90 ASN A O 1
ATOM 711 N N . ASP A 1 91 ? -6.012 5.373 23.505 1.00 83.25 91 ASP A N 1
ATOM 712 C CA . ASP A 1 91 ? -5.209 6.251 22.650 1.00 83.25 91 ASP A CA 1
ATOM 713 C C . ASP A 1 91 ? -5.777 6.311 21.223 1.00 83.25 91 ASP A C 1
ATOM 715 O O . ASP A 1 91 ? -5.156 6.875 20.329 1.00 83.25 91 ASP A O 1
ATOM 719 N N . ILE A 1 92 ? -6.938 5.699 20.973 1.00 81.75 92 ILE A N 1
ATOM 720 C CA . ILE A 1 92 ? -7.530 5.567 19.644 1.00 81.75 92 ILE A CA 1
ATOM 721 C C . ILE A 1 92 ? -8.849 6.332 19.574 1.00 81.75 92 ILE A C 1
ATOM 723 O O . ILE A 1 92 ? -9.810 6.037 20.286 1.00 81.75 92 ILE A O 1
ATOM 727 N N . ARG A 1 93 ? -8.932 7.267 18.626 1.00 78.88 93 ARG A N 1
ATOM 728 C CA . ARG A 1 93 ? -10.185 7.905 18.217 1.00 78.88 93 ARG A CA 1
ATOM 729 C C . ARG A 1 93 ? -10.640 7.370 16.878 1.00 78.88 93 ARG A C 1
ATOM 731 O O . ARG A 1 93 ? -9.879 7.284 15.921 1.00 78.88 93 ARG A O 1
ATOM 738 N N . ARG A 1 94 ? -11.921 7.040 16.803 1.00 69.06 94 ARG A N 1
ATOM 739 C CA . ARG A 1 94 ? -12.577 6.627 15.561 1.00 69.06 94 ARG A CA 1
ATOM 740 C C . ARG A 1 94 ? -12.950 7.869 14.768 1.00 69.06 94 ARG A C 1
ATOM 742 O O . ARG A 1 94 ? -13.538 8.781 15.344 1.00 69.06 94 ARG A O 1
ATOM 749 N N . THR A 1 95 ? -12.660 7.879 13.473 1.00 65.25 95 THR A N 1
ATOM 750 C CA . THR A 1 95 ? -13.045 9.007 12.612 1.00 65.25 95 THR A CA 1
ATOM 751 C C . THR A 1 95 ? -14.028 8.630 11.523 1.00 65.25 95 THR A C 1
ATOM 753 O O . THR A 1 95 ? -14.873 9.456 11.186 1.00 65.25 95 THR A O 1
ATOM 756 N N . LYS A 1 96 ? -13.954 7.412 10.970 1.00 73.19 96 LYS A N 1
ATOM 757 C CA . LYS A 1 96 ? -14.714 7.094 9.754 1.00 73.19 96 LYS A CA 1
ATOM 758 C C . LYS A 1 96 ? -14.998 5.601 9.577 1.00 73.19 96 LYS A C 1
ATOM 760 O O . LYS A 1 96 ? -14.073 4.797 9.678 1.00 73.19 96 LYS A O 1
ATOM 765 N N . VAL A 1 97 ? -16.249 5.254 9.249 1.00 70.44 97 VAL A N 1
ATOM 766 C CA . VAL A 1 97 ? -16.657 3.961 8.661 1.00 70.44 97 VAL A CA 1
ATOM 767 C C . VAL A 1 97 ? -17.477 4.218 7.392 1.00 70.44 97 VAL A C 1
ATOM 769 O O . VAL A 1 97 ? -18.417 5.009 7.426 1.00 70.44 97 VAL A O 1
ATOM 772 N N . GLN A 1 98 ? -17.128 3.569 6.276 1.00 69.56 98 GLN A N 1
ATOM 773 C CA . GLN A 1 98 ? -17.811 3.713 4.976 1.00 69.56 98 GLN A CA 1
ATOM 774 C C . GLN A 1 98 ? -18.512 2.408 4.536 1.00 69.56 98 GLN A C 1
ATOM 776 O O . GLN A 1 98 ? -18.025 1.311 4.808 1.00 69.56 98 GLN A O 1
ATOM 781 N N . ASN A 1 99 ? -19.654 2.523 3.841 1.00 56.94 99 ASN A N 1
ATOM 782 C CA . ASN A 1 99 ? -20.511 1.393 3.433 1.00 56.94 99 ASN A CA 1
ATOM 783 C C . ASN A 1 99 ? -19.908 0.516 2.309 1.00 56.94 99 ASN A C 1
ATOM 785 O O . ASN A 1 99 ? -19.283 1.023 1.380 1.00 56.94 99 ASN A O 1
ATOM 789 N N . GLY A 1 100 ? -20.192 -0.797 2.338 1.00 54.28 100 GLY A N 1
ATOM 790 C CA . GLY A 1 100 ? -19.905 -1.768 1.256 1.00 54.28 100 GLY A CA 1
ATOM 791 C C . GLY A 1 100 ? -18.575 -2.529 1.375 1.00 54.28 100 GLY A C 1
ATOM 792 O O . GLY A 1 100 ? -18.401 -3.579 0.764 1.00 54.28 100 GLY A O 1
ATOM 793 N N . SER A 1 101 ? -17.673 -2.023 2.208 1.00 59.34 101 SER A N 1
ATOM 794 C CA . SER A 1 101 ? -16.439 -2.654 2.683 1.00 59.34 101 SER A CA 1
ATOM 795 C C . SER A 1 101 ? -16.006 -1.799 3.861 1.00 59.34 101 SER A C 1
ATOM 797 O O . SER A 1 101 ? -15.843 -0.596 3.663 1.00 59.34 101 SER A O 1
ATOM 799 N N . SER A 1 102 ? -15.906 -2.361 5.066 1.00 72.19 102 SER A N 1
ATOM 800 C CA . SER A 1 102 ? -15.661 -1.568 6.275 1.00 72.19 102 SER A CA 1
ATOM 801 C C . SER A 1 102 ? -14.265 -0.943 6.209 1.00 72.19 102 SER A C 1
ATOM 803 O O . SER A 1 102 ? -13.269 -1.546 6.604 1.00 72.19 102 SER A O 1
ATOM 805 N N . ILE A 1 103 ? -14.176 0.255 5.632 1.00 85.31 103 ILE A N 1
ATOM 806 C CA . ILE A 1 103 ? -12.973 1.075 5.675 1.00 85.31 103 ILE A CA 1
ATOM 807 C C . ILE A 1 103 ? -13.018 1.807 6.999 1.00 85.31 103 ILE A C 1
ATOM 809 O O . ILE A 1 103 ? -13.891 2.647 7.209 1.00 85.31 103 ILE A O 1
ATOM 813 N N . LEU A 1 104 ? -12.106 1.445 7.890 1.00 87.62 104 LEU A N 1
ATOM 814 C CA . LEU A 1 104 ? -12.030 2.002 9.227 1.00 87.62 104 LEU A CA 1
ATOM 815 C C . LEU A 1 104 ? -10.819 2.914 9.321 1.00 87.62 104 LEU A C 1
ATOM 817 O O . LEU A 1 104 ? -9.688 2.476 9.111 1.00 87.62 104 LEU A O 1
ATOM 821 N N . GLU A 1 105 ? -11.059 4.165 9.683 1.00 89.00 105 GLU A N 1
ATOM 822 C CA . GLU A 1 105 ? -10.003 5.110 10.016 1.00 89.00 105 GLU A CA 1
ATOM 823 C C . GLU A 1 105 ? -9.957 5.361 11.526 1.00 89.00 105 GLU A C 1
ATOM 825 O O . GLU A 1 105 ? -10.976 5.598 12.187 1.00 89.00 105 GLU A O 1
ATOM 830 N N . ILE A 1 106 ? -8.744 5.265 12.059 1.00 87.19 106 ILE A N 1
ATOM 831 C CA . ILE A 1 106 ? -8.401 5.438 13.461 1.00 87.19 106 ILE A CA 1
ATOM 832 C C . ILE A 1 106 ? -7.340 6.527 13.552 1.00 87.19 106 ILE A C 1
ATOM 834 O O . ILE A 1 106 ? -6.277 6.395 12.951 1.00 87.19 106 ILE A O 1
ATOM 838 N N . LEU A 1 107 ? -7.595 7.558 14.348 1.00 86.12 107 LEU A N 1
ATOM 839 C CA . LEU A 1 107 ? -6.583 8.503 14.802 1.00 86.12 107 LEU A CA 1
ATOM 840 C C . LEU A 1 107 ? -5.954 8.007 16.098 1.00 86.12 107 LEU A C 1
ATOM 842 O O . LEU A 1 107 ? -6.655 7.504 16.975 1.00 86.12 107 LEU A O 1
ATOM 846 N N . ILE A 1 108 ? -4.643 8.183 16.225 1.00 83.69 108 ILE A N 1
ATOM 847 C CA . ILE A 1 108 ? -3.927 7.928 17.474 1.00 83.69 108 ILE A CA 1
ATOM 848 C C . ILE A 1 108 ? -3.728 9.259 18.200 1.00 83.69 108 ILE A C 1
ATOM 850 O O . ILE A 1 108 ? -3.090 10.171 17.670 1.00 83.69 108 ILE A O 1
ATOM 854 N N . ASP A 1 109 ? -4.273 9.359 19.407 1.00 79.19 109 ASP A N 1
ATOM 855 C CA . ASP A 1 109 ? -4.096 10.490 20.310 1.00 79.19 109 ASP A CA 1
ATOM 856 C C . ASP A 1 109 ? -2.744 10.432 21.033 1.00 79.19 109 ASP A C 1
ATOM 858 O O . ASP A 1 109 ? -2.194 9.365 21.302 1.00 79.19 109 ASP A O 1
ATOM 862 N N . GLY A 1 110 ? -2.217 11.601 21.400 1.00 71.94 110 GLY A N 1
ATOM 863 C CA . GLY A 1 110 ? -0.984 11.728 22.176 1.00 71.94 110 GLY A CA 1
ATOM 864 C C . GLY A 1 110 ? -0.067 12.852 21.698 1.00 71.94 110 GLY A C 1
ATOM 865 O O . GLY A 1 110 ? -0.372 13.615 20.780 1.00 71.94 110 GLY A O 1
ATOM 866 N N . GLU A 1 111 ? 1.097 12.966 22.331 1.00 71.12 111 GLU A N 1
ATOM 867 C CA . GLU A 1 111 ? 2.144 13.877 21.867 1.00 71.12 111 GLU A CA 1
ATOM 868 C C . GLU A 1 111 ? 2.776 13.355 20.567 1.00 71.12 111 GLU A C 1
ATOM 870 O O . GLU A 1 111 ? 3.100 12.171 20.456 1.00 71.12 111 GLU A O 1
ATOM 875 N N . LYS A 1 112 ? 3.022 14.243 19.592 1.00 69.94 112 LYS A N 1
ATOM 876 C CA . LYS A 1 112 ? 3.499 13.876 18.241 1.00 69.94 112 LYS A CA 1
ATOM 877 C C . LYS A 1 112 ? 4.717 12.942 18.234 1.00 69.94 112 LYS A C 1
ATOM 879 O O . LYS A 1 112 ? 4.767 12.003 17.440 1.00 69.94 112 LYS A O 1
ATOM 884 N N . VAL A 1 113 ? 5.692 13.185 19.114 1.00 70.38 113 VAL A N 1
ATOM 885 C CA . VAL A 1 113 ? 6.909 12.359 19.230 1.00 70.38 113 VAL A CA 1
ATOM 886 C C . VAL A 1 113 ? 6.562 10.939 19.685 1.00 70.38 113 VAL A C 1
ATOM 888 O O . VAL A 1 113 ? 6.995 9.966 19.066 1.00 70.38 113 VAL A O 1
ATOM 891 N N . ASN A 1 114 ? 5.720 10.810 20.711 1.00 80.12 114 ASN A N 1
ATOM 892 C CA . ASN A 1 114 ? 5.300 9.519 21.259 1.00 80.12 114 ASN A CA 1
ATOM 893 C C . ASN A 1 114 ? 4.456 8.726 20.258 1.00 80.12 114 ASN A C 1
ATOM 895 O O . ASN A 1 114 ? 4.604 7.509 20.137 1.00 80.12 114 ASN A O 1
ATOM 899 N N . ILE A 1 115 ? 3.634 9.417 19.474 1.00 83.00 115 ILE A N 1
ATOM 900 C CA . ILE A 1 115 ? 2.825 8.817 18.419 1.00 83.00 115 ILE A CA 1
ATOM 901 C C . ILE A 1 115 ? 3.697 8.256 17.286 1.00 83.00 115 ILE A C 1
ATOM 903 O O . ILE A 1 115 ? 3.515 7.102 16.891 1.00 83.00 115 ILE A O 1
ATOM 907 N N . LYS A 1 116 ? 4.666 9.030 16.767 1.00 85.38 116 LYS A N 1
ATOM 908 C CA . LYS A 1 116 ? 5.583 8.544 15.718 1.00 85.38 116 LYS A CA 1
ATOM 909 C C . LYS A 1 116 ? 6.344 7.307 16.199 1.00 85.38 116 LYS A C 1
ATOM 911 O O . LYS A 1 116 ? 6.436 6.321 15.470 1.00 85.38 116 LYS A O 1
ATOM 916 N N . LEU A 1 117 ? 6.834 7.331 17.441 1.00 85.50 117 LEU A N 1
ATOM 917 C CA . LEU A 1 117 ? 7.485 6.176 18.066 1.00 85.50 117 LEU A CA 1
ATOM 918 C C . LEU A 1 117 ? 6.541 4.974 18.175 1.00 85.50 117 LEU A C 1
ATOM 920 O O . LEU A 1 117 ? 6.960 3.848 17.915 1.00 85.50 117 LEU A O 1
ATOM 924 N N . THR A 1 118 ? 5.275 5.200 18.522 1.00 88.19 118 THR A N 1
ATOM 925 C CA . THR A 1 118 ? 4.253 4.149 18.612 1.00 88.19 118 THR A CA 1
ATOM 926 C C . THR A 1 118 ? 3.994 3.513 17.249 1.00 88.19 118 THR A C 1
ATOM 928 O O . THR A 1 118 ? 4.135 2.301 17.113 1.00 88.19 118 THR A O 1
ATOM 931 N N . LEU A 1 119 ? 3.732 4.307 16.208 1.00 90.38 119 LEU A N 1
ATOM 932 C CA . LEU A 1 119 ? 3.537 3.791 14.850 1.00 90.38 119 LEU A CA 1
ATOM 933 C C . LEU A 1 119 ? 4.783 3.096 14.291 1.00 90.38 119 LEU A C 1
ATOM 935 O O . LEU A 1 119 ? 4.664 2.075 13.622 1.00 90.38 119 LEU A O 1
ATOM 939 N N . ASN A 1 120 ? 5.982 3.596 14.590 1.00 88.56 120 ASN A N 1
ATOM 940 C CA . ASN A 1 120 ? 7.223 2.939 14.187 1.00 88.56 120 ASN A CA 1
ATOM 941 C C . ASN A 1 120 ? 7.401 1.580 14.891 1.00 88.56 120 ASN A C 1
ATOM 943 O O . ASN A 1 120 ? 7.806 0.608 14.250 1.00 88.56 120 ASN A O 1
ATOM 947 N N . LYS A 1 121 ? 7.050 1.481 16.183 1.00 89.38 121 LYS A N 1
ATOM 948 C CA . LYS A 1 121 ? 7.022 0.208 16.925 1.00 89.38 121 LYS A CA 1
ATOM 949 C C . LYS A 1 121 ? 6.014 -0.769 16.322 1.00 89.38 121 LYS A C 1
ATOM 951 O O . LYS A 1 121 ? 6.387 -1.917 16.094 1.00 89.38 121 LYS A O 1
ATOM 956 N N . VAL A 1 122 ? 4.798 -0.309 16.012 1.00 92.31 122 VAL A N 1
ATOM 957 C CA . VAL A 1 122 ? 3.784 -1.109 15.305 1.00 92.31 122 VAL A CA 1
ATOM 958 C C . VAL A 1 122 ? 4.345 -1.595 13.972 1.00 92.31 122 VAL A C 1
ATOM 960 O O . VAL A 1 122 ? 4.393 -2.791 13.724 1.00 92.31 122 VAL A O 1
ATOM 963 N N . TYR A 1 123 ? 4.870 -0.699 13.135 1.00 91.81 123 TYR A N 1
ATOM 964 C CA . TYR A 1 123 ? 5.421 -1.072 11.834 1.00 91.81 123 TYR A CA 1
ATOM 965 C C . TYR A 1 123 ? 6.531 -2.131 11.940 1.00 91.81 123 TYR A C 1
ATOM 967 O O . TYR A 1 123 ? 6.574 -3.090 11.167 1.00 91.81 123 TYR A O 1
ATOM 975 N N . LYS A 1 124 ? 7.420 -1.995 12.929 1.00 88.81 124 LYS A N 1
ATOM 976 C CA . LYS A 1 124 ? 8.498 -2.959 13.185 1.00 88.81 124 LYS A CA 1
ATOM 977 C C . LYS A 1 124 ? 7.988 -4.310 13.699 1.00 88.81 124 LYS A C 1
ATOM 979 O O . LYS A 1 124 ? 8.641 -5.315 13.418 1.00 88.81 124 LYS A O 1
ATOM 984 N N . SER A 1 125 ? 6.852 -4.356 14.399 1.00 91.31 125 SER A N 1
ATOM 985 C CA . SER A 1 125 ? 6.269 -5.594 14.938 1.00 91.31 125 SER A CA 1
ATOM 986 C C . SER A 1 125 ? 5.433 -6.388 13.926 1.00 91.31 125 SER A C 1
ATOM 988 O O . SER A 1 125 ? 5.129 -7.553 14.188 1.00 91.31 125 SER A O 1
ATOM 990 N N . LEU A 1 126 ? 5.120 -5.821 12.752 1.00 92.38 126 LEU A N 1
ATOM 991 C CA . LEU A 1 126 ? 4.360 -6.465 11.667 1.00 92.38 126 LEU A CA 1
ATOM 992 C C . LEU A 1 126 ? 5.148 -7.579 10.951 1.00 92.38 126 LEU A C 1
ATOM 994 O O . LEU A 1 126 ? 5.526 -7.483 9.779 1.00 92.38 126 LEU A O 1
ATOM 998 N N . THR A 1 127 ? 5.401 -8.661 11.678 1.00 92.94 127 THR A N 1
ATOM 999 C CA . THR A 1 127 ? 5.903 -9.933 11.146 1.00 92.94 127 THR A CA 1
ATOM 1000 C C . THR A 1 127 ? 4.841 -10.631 10.290 1.00 92.94 127 THR A C 1
ATOM 1002 O O . THR A 1 127 ? 3.661 -10.292 10.367 1.00 92.94 127 THR A O 1
ATOM 1005 N N . GLU A 1 128 ? 5.227 -11.642 9.503 1.00 91.50 128 GLU A N 1
ATOM 1006 C CA . GLU A 1 128 ? 4.259 -12.448 8.734 1.00 91.50 128 GLU A CA 1
ATOM 1007 C C . GLU A 1 128 ? 3.194 -13.079 9.641 1.00 91.50 128 GLU A C 1
ATOM 1009 O O . GLU A 1 128 ? 2.011 -12.982 9.341 1.00 91.50 128 GLU A O 1
ATOM 1014 N N . LYS A 1 129 ? 3.578 -13.573 10.827 1.00 95.50 129 LYS A N 1
ATOM 1015 C CA . LYS A 1 129 ? 2.629 -14.087 11.827 1.00 95.50 129 LYS A CA 1
ATOM 1016 C C . LYS A 1 129 ? 1.599 -13.035 12.253 1.00 95.50 129 LYS A C 1
ATOM 1018 O O . LYS A 1 129 ? 0.422 -13.337 12.393 1.00 95.50 129 LYS A O 1
ATOM 1023 N N . VAL A 1 130 ? 2.023 -11.787 12.457 1.00 96.25 130 VAL A N 1
ATOM 1024 C CA . VAL A 1 130 ? 1.093 -10.699 12.803 1.00 96.25 130 VAL A CA 1
ATOM 1025 C C . VAL A 1 130 ? 0.158 -10.394 11.632 1.00 96.25 130 VAL A C 1
ATOM 1027 O O . VAL A 1 130 ? -1.035 -10.198 11.845 1.00 96.25 130 VAL A O 1
ATOM 1030 N N . LYS A 1 131 ? 0.658 -10.418 10.390 1.00 95.88 131 LYS A N 1
ATOM 1031 C CA . LYS A 1 131 ? -0.184 -10.268 9.192 1.00 95.88 131 LYS A CA 1
ATOM 1032 C C . LYS A 1 131 ? -1.195 -11.408 9.047 1.00 95.88 131 LYS A C 1
ATOM 1034 O O . LYS A 1 131 ? -2.328 -11.144 8.663 1.00 95.88 131 LYS A O 1
ATOM 1039 N N . GLU A 1 132 ? -0.827 -12.639 9.392 1.00 96.38 132 GLU A N 1
ATOM 1040 C CA . GLU A 1 132 ? -1.747 -13.783 9.434 1.00 96.38 132 GLU A CA 1
ATOM 1041 C C . GLU A 1 132 ? -2.848 -13.592 10.492 1.00 96.38 132 GLU A C 1
ATOM 1043 O O . GLU A 1 132 ? -4.014 -13.872 10.220 1.00 96.38 132 GLU A O 1
ATOM 1048 N N . GLU A 1 133 ? -2.528 -13.065 11.681 1.00 97.62 133 GLU A N 1
ATOM 1049 C CA . GLU A 1 133 ? -3.558 -12.726 12.678 1.00 97.62 133 GLU A CA 1
ATOM 1050 C C . GLU A 1 133 ? -4.495 -11.614 12.179 1.00 97.62 133 GLU A C 1
ATOM 1052 O O . GLU A 1 133 ? -5.709 -11.710 12.353 1.00 97.62 133 GLU A O 1
ATOM 1057 N N . LEU A 1 134 ? -3.965 -10.590 11.498 1.00 96.81 134 LEU A N 1
ATOM 1058 C CA . LEU A 1 134 ? -4.784 -9.560 10.847 1.00 96.81 134 LEU A CA 1
ATOM 1059 C C . LEU A 1 134 ? -5.688 -10.162 9.755 1.00 96.81 134 LEU A C 1
ATOM 1061 O O . LEU A 1 134 ? -6.861 -9.800 9.656 1.00 96.81 134 LEU A O 1
ATOM 1065 N N . ALA A 1 135 ? -5.178 -11.120 8.978 1.00 95.88 135 ALA A N 1
ATOM 1066 C CA . ALA A 1 135 ? -5.944 -11.821 7.952 1.00 95.88 135 ALA A CA 1
ATOM 1067 C C . ALA A 1 135 ? -7.127 -12.612 8.534 1.00 95.88 135 ALA A C 1
ATOM 1069 O O . ALA A 1 135 ? -8.185 -12.655 7.907 1.00 95.88 135 ALA A O 1
ATOM 1070 N N . LYS A 1 136 ? -6.998 -13.188 9.741 1.00 95.69 136 LYS A N 1
ATOM 1071 C CA . LYS A 1 136 ? -8.116 -13.852 10.448 1.00 95.69 136 LYS A CA 1
ATOM 1072 C C . LYS A 1 136 ? -9.238 -12.885 10.824 1.00 95.69 136 LYS A C 1
ATOM 1074 O O . LYS A 1 136 ? -10.382 -13.306 10.955 1.00 95.69 136 LYS A O 1
ATOM 1079 N N . LEU A 1 137 ? -8.919 -11.600 10.973 1.00 94.19 137 LEU A N 1
ATOM 1080 C CA . LEU A 1 137 ? -9.894 -10.521 11.153 1.00 94.19 137 LEU A CA 1
ATOM 1081 C C . LEU A 1 137 ? -10.408 -9.963 9.817 1.00 94.19 137 LEU A C 1
ATOM 1083 O O . LEU A 1 137 ? -11.011 -8.893 9.794 1.00 94.19 137 LEU A O 1
ATOM 1087 N N . LYS A 1 138 ? -10.127 -10.658 8.705 1.00 93.94 138 LYS A N 1
ATOM 1088 C CA . LYS A 1 138 ? -10.470 -10.266 7.333 1.00 93.94 138 LYS A CA 1
ATOM 1089 C C . LYS A 1 138 ? -9.960 -8.878 6.945 1.00 93.94 138 LYS A C 1
ATOM 1091 O O . LYS A 1 138 ? -10.516 -8.223 6.065 1.00 93.94 138 LYS A O 1
ATOM 1096 N N . VAL A 1 139 ? -8.884 -8.419 7.583 1.00 95.25 139 VAL A N 1
ATOM 1097 C CA . VAL A 1 139 ? -8.178 -7.214 7.153 1.00 95.25 139 VAL A CA 1
ATOM 1098 C C . VAL A 1 139 ? -7.451 -7.551 5.856 1.00 95.25 139 VAL A C 1
ATOM 1100 O O . VAL A 1 139 ? -6.592 -8.430 5.842 1.00 95.25 139 VAL A O 1
ATOM 1103 N N . PHE A 1 140 ? -7.782 -6.847 4.776 1.00 95.12 140 PHE A N 1
ATOM 1104 C CA . PHE A 1 140 ? -7.102 -6.969 3.482 1.00 95.12 140 PHE A CA 1
ATOM 1105 C C . PHE A 1 140 ? -6.089 -5.840 3.248 1.00 95.12 140 PHE A C 1
ATOM 1107 O O . PHE A 1 140 ? -5.186 -5.968 2.419 1.00 95.12 140 PHE A O 1
ATOM 1114 N N . PHE A 1 141 ? -6.222 -4.728 3.976 1.00 95.75 141 PHE A N 1
ATOM 1115 C CA . PHE A 1 141 ? -5.353 -3.562 3.852 1.00 95.75 141 PHE A CA 1
ATOM 1116 C C . PHE A 1 141 ? -5.124 -2.881 5.200 1.00 95.75 141 PHE A C 1
ATOM 1118 O O . PHE A 1 141 ? -6.055 -2.733 5.989 1.00 95.75 141 PHE A O 1
ATOM 1125 N N . MET A 1 142 ? -3.901 -2.408 5.427 1.00 95.81 142 MET A N 1
ATOM 1126 C CA . MET A 1 142 ? -3.548 -1.545 6.548 1.00 95.81 142 MET A CA 1
ATOM 1127 C C . MET A 1 142 ? -2.584 -0.449 6.087 1.00 95.81 142 MET A C 1
ATOM 1129 O O . MET A 1 142 ? -1.557 -0.728 5.468 1.00 95.81 142 MET A O 1
ATOM 1133 N N . PHE A 1 143 ? -2.880 0.795 6.444 1.00 95.19 143 PHE A N 1
ATOM 1134 C CA . PHE A 1 143 ? -1.992 1.940 6.274 1.00 95.19 143 PHE A CA 1
ATOM 1135 C C . PHE A 1 143 ? -1.642 2.567 7.621 1.00 95.19 143 PHE A C 1
ATOM 1137 O O . PHE A 1 143 ? -2.514 2.684 8.478 1.00 95.19 143 PHE A O 1
ATOM 1144 N N . MET A 1 144 ? -0.391 3.006 7.778 1.00 94.50 144 MET A N 1
ATOM 1145 C CA . MET A 1 144 ? 0.103 3.773 8.927 1.00 94.50 144 MET A CA 1
ATOM 1146 C C . MET A 1 144 ? 0.690 5.108 8.472 1.00 94.50 144 MET A C 1
ATOM 1148 O O . MET A 1 144 ? 1.649 5.113 7.700 1.00 94.50 144 MET A O 1
ATOM 1152 N N . GLY A 1 145 ? 0.182 6.222 8.996 1.00 92.81 145 GLY A N 1
ATOM 1153 C CA . GLY A 1 145 ? 0.748 7.551 8.755 1.00 92.81 145 GLY A CA 1
ATOM 1154 C C . GLY A 1 145 ? -0.304 8.638 8.577 1.00 92.81 145 GLY A C 1
ATOM 1155 O O . GLY A 1 145 ? -1.418 8.524 9.087 1.00 92.81 145 GLY A O 1
ATOM 1156 N N . ASP A 1 146 ? 0.048 9.694 7.847 1.00 90.81 146 ASP A N 1
ATOM 1157 C CA . ASP A 1 146 ? -0.888 10.766 7.503 1.00 90.81 146 ASP A CA 1
ATOM 1158 C C . ASP A 1 146 ? -1.808 10.332 6.344 1.00 90.81 146 ASP A C 1
ATOM 1160 O O . ASP A 1 146 ? -1.342 9.870 5.297 1.00 90.81 146 ASP A O 1
ATOM 1164 N N . ILE A 1 147 ? -3.125 10.477 6.518 1.00 89.44 147 ILE A N 1
ATOM 1165 C CA . ILE A 1 147 ? -4.134 10.103 5.513 1.00 89.44 147 ILE A CA 1
ATOM 1166 C C . ILE A 1 147 ? -3.978 10.921 4.231 1.00 89.44 147 ILE A C 1
ATOM 1168 O O . ILE A 1 147 ? -4.187 10.394 3.140 1.00 89.44 147 ILE A O 1
ATOM 1172 N N . THR A 1 148 ? -3.536 12.175 4.325 1.00 90.38 148 THR A N 1
ATOM 1173 C CA . THR A 1 148 ? -3.253 12.999 3.144 1.00 90.38 148 THR A CA 1
ATOM 1174 C C . THR A 1 148 ? -2.113 12.413 2.309 1.00 90.38 148 THR A C 1
ATOM 1176 O O . THR A 1 148 ? -2.174 12.452 1.079 1.00 90.38 148 THR A O 1
ATOM 1179 N N . SER A 1 149 ? -1.115 11.791 2.947 1.00 90.38 149 SER A N 1
ATOM 1180 C CA . SER A 1 149 ? -0.040 11.070 2.257 1.00 90.38 149 SER A CA 1
ATOM 1181 C C . SER A 1 149 ? -0.564 9.800 1.576 1.00 90.38 149 SER A C 1
ATOM 1183 O O . SER A 1 149 ? -0.138 9.496 0.462 1.00 90.38 149 SER A O 1
ATOM 1185 N N . LEU A 1 150 ? -1.530 9.086 2.173 1.00 91.06 150 LEU A N 1
ATOM 1186 C CA . LEU A 1 150 ? -2.204 7.961 1.506 1.00 91.06 150 LEU A CA 1
ATOM 1187 C C . LEU A 1 150 ? -2.993 8.415 0.272 1.00 91.06 150 LEU A C 1
ATOM 1189 O O . LEU A 1 150 ? -2.830 7.822 -0.793 1.00 91.06 150 LEU A O 1
ATOM 1193 N N . ILE A 1 151 ? -3.801 9.471 0.401 1.00 89.75 151 ILE A N 1
ATOM 1194 C CA . ILE A 1 151 ? -4.611 10.011 -0.701 1.00 89.75 151 ILE A CA 1
ATOM 1195 C C . ILE A 1 151 ? -3.707 10.415 -1.871 1.00 89.75 151 ILE A C 1
ATOM 1197 O O . ILE A 1 151 ? -3.947 10.002 -3.003 1.00 89.75 151 ILE A O 1
ATOM 1201 N N . LYS A 1 152 ? -2.609 11.135 -1.602 1.00 88.81 152 LYS A N 1
ATOM 1202 C CA . LYS A 1 152 ? -1.619 11.495 -2.631 1.00 88.81 152 LYS A CA 1
ATOM 1203 C C . LYS A 1 152 ? -1.003 10.265 -3.298 1.00 88.81 152 LYS A C 1
ATOM 1205 O O . LYS A 1 152 ? -0.887 10.239 -4.519 1.00 88.81 152 LYS A O 1
ATOM 1210 N N . LYS A 1 153 ? -0.636 9.230 -2.526 1.00 87.38 153 LYS A N 1
ATOM 1211 C CA . LYS A 1 153 ? -0.100 7.968 -3.077 1.00 87.38 153 LYS A CA 1
ATOM 1212 C C . LYS A 1 153 ? -1.119 7.280 -3.996 1.00 87.38 153 LYS A C 1
ATOM 1214 O O . LYS A 1 153 ? -0.742 6.785 -5.055 1.00 87.38 153 LYS A O 1
ATOM 1219 N N . GLN A 1 154 ? -2.398 7.268 -3.625 1.00 89.31 154 GLN A N 1
ATOM 1220 C CA . GLN A 1 154 ? -3.473 6.679 -4.431 1.00 89.31 154 GLN A CA 1
ATOM 1221 C C . GLN A 1 154 ? -3.740 7.475 -5.714 1.00 89.31 154 GLN A C 1
ATOM 1223 O O . GLN A 1 154 ? -3.856 6.873 -6.779 1.00 89.31 154 GLN A O 1
ATOM 1228 N N . GLN A 1 155 ? -3.769 8.807 -5.629 1.00 87.94 155 GLN A N 1
ATOM 1229 C CA . GLN A 1 155 ? -3.893 9.696 -6.788 1.00 87.94 155 GLN A CA 1
ATOM 1230 C C . GLN A 1 155 ? -2.733 9.487 -7.760 1.00 87.94 155 GLN A C 1
ATOM 1232 O O . GLN A 1 155 ? -2.958 9.124 -8.913 1.00 87.94 155 GLN A O 1
ATOM 1237 N N . PHE A 1 156 ? -1.496 9.586 -7.268 1.00 85.81 156 PHE A N 1
ATOM 1238 C CA . PHE A 1 156 ? -0.298 9.353 -8.069 1.00 85.81 156 PHE A CA 1
ATOM 1239 C C . PHE A 1 156 ? -0.332 7.994 -8.769 1.00 85.81 156 PHE A C 1
ATOM 1241 O O . PHE A 1 156 ? -0.034 7.882 -9.951 1.00 85.81 156 PHE A O 1
ATOM 1248 N N . ARG A 1 157 ? -0.754 6.949 -8.057 1.00 85.94 157 ARG A N 1
ATOM 1249 C CA . ARG A 1 157 ? -0.896 5.615 -8.634 1.00 85.94 157 ARG A CA 1
ATOM 1250 C C . ARG A 1 157 ? -1.973 5.558 -9.719 1.00 85.94 157 ARG A C 1
ATOM 1252 O O . ARG A 1 157 ? -1.739 4.938 -10.748 1.00 85.94 157 ARG A O 1
ATOM 1259 N N . SER A 1 158 ? -3.135 6.173 -9.501 1.00 85.88 158 SER A N 1
ATOM 1260 C CA . SER A 1 158 ? -4.226 6.197 -10.490 1.00 85.88 158 SER A CA 1
ATOM 1261 C C . SER A 1 158 ? -3.823 6.885 -11.799 1.00 85.88 158 SER A C 1
ATOM 1263 O O . SER A 1 158 ? -4.370 6.601 -12.864 1.00 85.88 158 SER A O 1
ATOM 1265 N N . GLU A 1 159 ? -2.825 7.759 -11.719 1.00 86.25 159 GLU A N 1
ATOM 1266 C CA . GLU A 1 159 ? -2.236 8.440 -12.857 1.00 86.25 159 GLU A CA 1
ATOM 1267 C C . GLU A 1 159 ? -1.193 7.601 -13.612 1.00 86.25 159 GLU A C 1
ATOM 1269 O O . GLU A 1 159 ? -0.947 7.877 -14.789 1.00 86.25 159 GLU A O 1
ATOM 1274 N N . ILE A 1 160 ? -0.608 6.573 -12.980 1.00 85.50 160 ILE A N 1
ATOM 1275 C CA . ILE A 1 160 ? 0.350 5.673 -13.629 1.00 85.50 160 ILE A CA 1
ATOM 1276 C C . ILE A 1 160 ? -0.385 4.845 -14.676 1.00 85.50 160 ILE A C 1
ATOM 1278 O O . ILE A 1 160 ? -1.266 4.038 -14.370 1.00 85.50 160 ILE A O 1
ATOM 1282 N N . LYS A 1 161 ? 0.022 4.998 -15.933 1.00 82.94 161 LYS A N 1
ATOM 1283 C CA . LYS A 1 161 ? -0.575 4.275 -17.057 1.00 82.94 161 LYS A CA 1
ATOM 1284 C C . LYS A 1 161 ? 0.442 3.339 -17.665 1.00 82.94 161 LYS A C 1
ATOM 1286 O O . LYS A 1 161 ? 1.600 3.698 -17.859 1.00 82.94 161 LYS A O 1
ATOM 1291 N N . LEU A 1 162 ? -0.001 2.130 -18.006 1.00 86.56 162 LEU A N 1
ATOM 1292 C CA . LEU A 1 162 ? 0.764 1.292 -18.920 1.00 86.56 162 LEU A CA 1
ATOM 1293 C C . LEU A 1 162 ? 0.997 2.073 -20.208 1.00 86.56 162 LEU A C 1
ATOM 1295 O O . LEU A 1 162 ? 0.081 2.714 -20.721 1.00 86.56 162 LEU A O 1
ATOM 1299 N N . HIS A 1 163 ? 2.202 1.956 -20.747 1.00 86.12 163 HIS A N 1
ATOM 1300 C CA . HIS A 1 163 ? 2.588 2.628 -21.974 1.00 86.12 163 HIS A CA 1
ATOM 1301 C C . HIS A 1 163 ? 3.061 1.596 -23.011 1.00 86.12 163 HIS A C 1
ATOM 1303 O O . HIS A 1 163 ? 4.265 1.392 -23.215 1.00 86.12 163 HIS A O 1
ATOM 1309 N N . PRO A 1 164 ? 2.113 0.884 -23.661 1.00 86.56 164 PRO A N 1
ATOM 1310 C CA .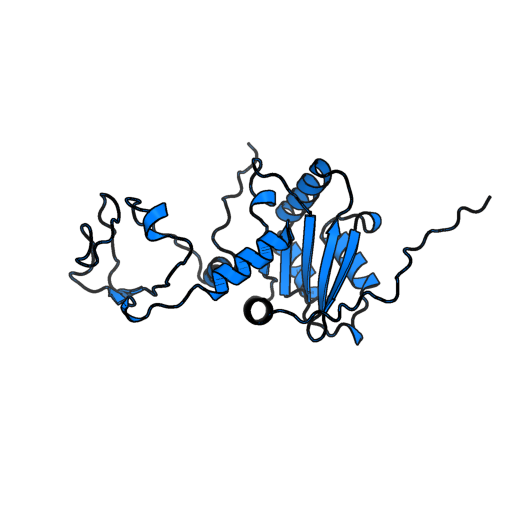 PRO A 1 164 ? 2.403 -0.355 -24.375 1.00 86.56 164 PRO A CA 1
ATOM 1311 C C . PRO A 1 164 ? 3.354 -0.207 -25.557 1.00 86.56 164 PRO A C 1
ATOM 1313 O O . PRO A 1 164 ? 4.048 -1.164 -25.883 1.00 86.56 164 PRO A O 1
ATOM 1316 N N . GLN A 1 165 ? 3.437 0.978 -26.165 1.00 82.94 165 GLN A N 1
ATOM 1317 C CA . GLN A 1 165 ? 4.384 1.254 -27.254 1.00 82.94 165 GLN A CA 1
ATOM 1318 C C . GLN A 1 165 ? 5.855 1.116 -26.829 1.00 82.94 165 GLN A C 1
ATOM 1320 O O . GLN A 1 165 ? 6.723 0.939 -27.676 1.00 82.94 165 GLN A O 1
ATOM 1325 N N . TRP A 1 166 ? 6.147 1.157 -25.524 1.00 80.38 166 TRP A N 1
ATOM 1326 C CA . TRP A 1 166 ? 7.477 0.880 -24.982 1.00 80.38 166 TRP A CA 1
ATOM 1327 C C . TRP A 1 166 ? 7.617 -0.561 -24.454 1.00 80.38 166 TRP A C 1
ATOM 1329 O O . TRP A 1 166 ? 8.700 -0.947 -24.012 1.00 80.38 166 TRP A O 1
ATOM 1339 N N . ASN A 1 167 ? 6.583 -1.400 -24.498 1.00 87.31 167 ASN A N 1
ATOM 1340 C CA . ASN A 1 167 ? 6.734 -2.807 -24.128 1.00 87.31 167 ASN A CA 1
ATOM 1341 C C . ASN A 1 167 ? 7.642 -3.516 -25.139 1.00 87.31 167 ASN A C 1
ATOM 1343 O O . ASN A 1 167 ? 7.575 -3.263 -26.340 1.00 87.31 167 ASN A O 1
ATOM 1347 N N . ARG A 1 168 ? 8.515 -4.407 -24.661 1.00 83.06 168 ARG A N 1
ATOM 1348 C CA . ARG A 1 168 ? 9.483 -5.098 -25.526 1.00 83.06 168 ARG A CA 1
ATOM 1349 C C . ARG A 1 168 ? 9.805 -6.482 -24.986 1.00 83.06 168 ARG A C 1
ATOM 1351 O O . ARG A 1 168 ? 9.804 -6.679 -23.776 1.00 83.06 168 ARG A O 1
ATOM 1358 N N . ILE A 1 169 ? 10.105 -7.419 -25.878 1.00 86.69 169 ILE A N 1
ATOM 1359 C CA . ILE A 1 169 ? 10.849 -8.635 -25.545 1.00 86.69 169 ILE A CA 1
ATOM 1360 C C . ILE A 1 169 ? 12.254 -8.419 -26.097 1.00 86.69 169 ILE A C 1
ATOM 1362 O O . ILE A 1 169 ? 12.405 -8.101 -27.277 1.00 86.69 169 ILE A O 1
ATOM 1366 N N . TYR A 1 170 ? 13.263 -8.475 -25.234 1.00 82.12 170 TYR A N 1
ATOM 1367 C CA . TYR A 1 170 ? 14.644 -8.267 -25.658 1.00 82.12 170 TYR A CA 1
ATOM 1368 C C . TYR A 1 170 ? 15.150 -9.476 -26.449 1.00 82.12 170 TYR A C 1
ATOM 1370 O O . TYR A 1 170 ? 14.894 -10.616 -26.070 1.00 82.12 170 TYR A O 1
ATOM 1378 N N . ASP A 1 171 ? 15.879 -9.218 -27.530 1.00 80.56 171 ASP A N 1
ATOM 1379 C CA . ASP A 1 171 ? 16.441 -10.235 -28.424 1.00 80.56 171 ASP A CA 1
ATOM 1380 C C . ASP A 1 171 ? 17.921 -9.925 -28.720 1.00 80.56 171 ASP A C 1
ATOM 1382 O O . ASP A 1 171 ? 18.452 -8.895 -28.282 1.00 80.56 171 ASP A O 1
ATOM 1386 N N . VAL A 1 172 ? 18.604 -10.812 -29.444 1.00 77.19 172 VAL A N 1
ATOM 1387 C CA . VAL A 1 172 ? 19.985 -10.634 -29.904 1.00 77.19 172 VAL A CA 1
ATOM 1388 C C . VAL A 1 172 ? 20.126 -9.283 -30.620 1.00 77.19 172 VAL A C 1
ATOM 1390 O O . VAL A 1 172 ? 19.347 -8.945 -31.505 1.00 77.19 172 VAL A O 1
ATOM 1393 N N . GLY A 1 173 ? 21.117 -8.479 -30.218 1.00 67.50 173 GLY A N 1
ATOM 1394 C CA . GLY A 1 173 ? 21.326 -7.123 -30.756 1.00 67.50 173 GLY A CA 1
ATOM 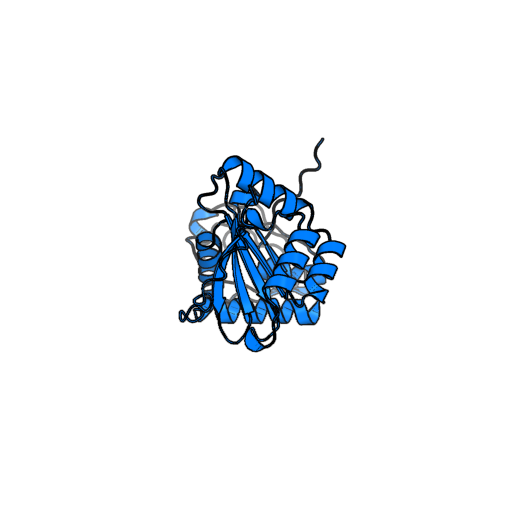1395 C C . GLY A 1 173 ? 20.520 -6.015 -30.060 1.00 67.50 173 GLY A C 1
ATOM 1396 O O . GLY A 1 173 ? 20.660 -4.845 -30.407 1.00 67.50 173 GLY A O 1
ATOM 1397 N N . HIS A 1 174 ? 19.721 -6.346 -29.041 1.00 64.75 174 HIS A N 1
ATOM 1398 C CA . HIS A 1 174 ? 19.010 -5.386 -28.180 1.00 64.75 174 HIS A CA 1
ATOM 1399 C C . HIS A 1 174 ? 19.481 -5.427 -26.717 1.00 64.75 174 HIS A C 1
ATOM 1401 O O . HIS A 1 174 ? 18.761 -4.988 -25.821 1.00 64.75 174 HIS A O 1
ATOM 1407 N N . ILE A 1 175 ? 20.676 -5.981 -26.490 1.00 54.28 175 ILE A N 1
ATOM 1408 C CA . ILE A 1 175 ? 21.189 -6.395 -25.176 1.00 54.28 175 ILE A CA 1
ATOM 1409 C C . ILE A 1 175 ? 21.927 -5.304 -24.391 1.00 54.28 175 ILE A C 1
ATOM 1411 O O . ILE A 1 175 ? 22.163 -5.473 -23.199 1.00 54.28 175 ILE A O 1
ATOM 1415 N N . TYR A 1 176 ? 22.246 -4.176 -25.022 1.00 54.84 176 TYR A N 1
ATOM 1416 C CA . TYR A 1 176 ? 22.804 -3.000 -24.359 1.00 54.84 176 TYR A CA 1
ATOM 1417 C C . TYR A 1 176 ? 22.126 -1.763 -24.924 1.00 54.84 176 TYR A C 1
ATOM 1419 O O . TYR A 1 176 ? 21.962 -1.640 -26.138 1.00 54.84 176 TYR A O 1
ATOM 1427 N N . TRP A 1 177 ? 21.705 -0.860 -24.046 1.00 59.84 177 TRP A N 1
ATOM 1428 C CA . TRP A 1 177 ? 21.286 0.472 -24.464 1.00 59.84 177 TRP A CA 1
ATOM 1429 C C . TRP A 1 177 ? 22.432 1.415 -24.159 1.00 59.84 177 TRP A C 1
ATOM 1431 O O . TRP A 1 177 ? 22.662 1.769 -23.005 1.00 59.84 177 TRP A O 1
ATOM 1441 N N . THR A 1 178 ? 23.153 1.787 -25.205 1.00 46.47 178 THR A N 1
ATOM 1442 C CA . THR A 1 178 ? 24.160 2.841 -25.167 1.00 46.47 178 THR A CA 1
ATOM 1443 C C . THR A 1 178 ? 23.483 4.192 -25.365 1.00 46.47 178 THR A C 1
ATOM 1445 O O . THR A 1 178 ? 22.957 4.458 -26.447 1.00 46.47 178 THR A O 1
ATOM 1448 N N . GLY A 1 179 ? 23.515 5.052 -24.345 1.00 47.09 179 GLY A N 1
ATOM 1449 C CA . GLY A 1 179 ? 23.069 6.445 -24.442 1.00 47.09 179 GLY A CA 1
ATOM 1450 C C . GLY A 1 179 ? 21.564 6.648 -24.667 1.00 47.09 179 GLY A C 1
ATOM 1451 O O . GLY A 1 179 ? 20.749 5.728 -24.565 1.00 47.09 179 GLY A O 1
ATOM 1452 N N . ALA A 1 180 ? 21.183 7.904 -24.922 1.00 40.62 180 ALA A N 1
ATOM 1453 C CA . ALA A 1 180 ? 19.813 8.259 -25.265 1.00 40.62 180 ALA A CA 1
ATOM 1454 C C . ALA A 1 180 ? 19.367 7.438 -26.486 1.00 40.62 180 ALA A C 1
ATOM 1456 O O . ALA A 1 180 ? 20.026 7.468 -27.528 1.00 40.62 180 ALA A O 1
ATOM 1457 N N . LEU A 1 181 ? 18.220 6.751 -26.401 1.00 53.38 181 LEU A N 1
ATOM 1458 C CA . LEU A 1 181 ? 17.487 6.450 -27.630 1.00 53.38 181 LEU A CA 1
ATOM 1459 C C . LEU A 1 181 ? 17.297 7.784 -28.382 1.00 53.38 181 LEU A C 1
ATOM 1461 O O . LEU A 1 181 ? 17.330 8.859 -27.776 1.00 53.38 181 LEU A O 1
ATOM 1465 N N . GLN A 1 182 ? 16.996 7.755 -29.680 1.00 53.19 182 GLN A N 1
ATOM 1466 C CA . GLN A 1 182 ? 16.538 8.960 -30.398 1.00 53.19 182 GLN A CA 1
ATOM 1467 C C . GLN A 1 182 ? 15.182 9.501 -29.870 1.00 53.19 182 GLN A C 1
ATOM 1469 O O . GLN A 1 182 ? 14.458 10.188 -30.577 1.00 53.19 182 GLN A O 1
ATOM 1474 N N . ASP A 1 183 ? 14.822 9.177 -28.628 1.00 63.19 183 ASP A N 1
ATOM 1475 C CA . ASP A 1 183 ? 13.709 9.709 -27.860 1.00 63.19 183 ASP A CA 1
ATOM 1476 C C . ASP A 1 183 ? 14.097 10.914 -26.990 1.00 63.19 183 ASP A C 1
ATOM 1478 O O . ASP A 1 183 ? 13.244 11.455 -26.292 1.00 63.19 183 ASP A O 1
ATOM 1482 N N . GLY A 1 184 ? 15.372 11.321 -27.003 1.00 67.56 184 GLY A N 1
ATOM 1483 C CA . GLY A 1 184 ? 15.845 12.510 -26.298 1.00 67.56 184 GLY A CA 1
ATOM 1484 C C . GLY A 1 184 ? 15.950 12.367 -24.775 1.00 67.56 184 GLY A C 1
ATOM 1485 O O . GLY A 1 184 ? 16.131 13.381 -24.102 1.00 67.56 184 GLY A O 1
ATOM 1486 N N . ARG A 1 185 ? 15.858 11.152 -24.208 1.00 75.88 185 ARG A N 1
ATOM 1487 C CA . ARG A 1 185 ? 15.948 10.951 -22.748 1.00 75.88 185 ARG A CA 1
ATOM 1488 C C . ARG A 1 185 ? 17.376 10.675 -22.271 1.00 75.88 185 ARG A C 1
ATOM 1490 O O . ARG A 1 185 ? 18.047 9.772 -22.775 1.00 75.88 185 ARG A O 1
ATOM 1497 N N . ASP A 1 186 ? 17.794 11.401 -21.236 1.00 79.69 186 ASP A N 1
ATOM 1498 C CA . ASP A 1 186 ? 19.097 11.266 -20.575 1.00 79.69 186 ASP A CA 1
ATOM 1499 C C . ASP A 1 186 ? 19.065 10.170 -19.497 1.00 79.69 186 ASP A C 1
ATOM 1501 O O . ASP A 1 186 ? 18.421 10.322 -18.459 1.00 79.69 186 ASP A O 1
ATOM 1505 N N . ARG A 1 187 ? 19.766 9.062 -19.762 1.00 77.75 187 ARG A N 1
ATOM 1506 C CA . ARG A 1 187 ? 19.809 7.844 -18.928 1.00 77.75 187 ARG A CA 1
ATOM 1507 C C . ARG A 1 187 ? 21.140 7.684 -18.188 1.00 77.75 187 ARG A C 1
ATOM 1509 O O . ARG A 1 187 ? 21.513 6.576 -17.802 1.00 77.75 187 ARG A O 1
ATOM 1516 N N . GLY A 1 188 ? 21.881 8.780 -18.037 1.00 82.31 188 GLY A N 1
ATOM 1517 C CA . GLY A 1 188 ? 23.216 8.762 -17.460 1.00 82.31 188 GLY A CA 1
ATOM 1518 C C . GLY A 1 188 ? 24.275 8.201 -18.410 1.00 82.31 188 GLY A C 1
ATOM 1519 O O . GLY A 1 188 ? 24.075 8.084 -19.617 1.00 82.31 188 GLY A O 1
ATOM 1520 N N . LYS A 1 189 ? 25.453 7.906 -17.849 1.00 80.12 189 LYS A N 1
ATOM 1521 C CA . LYS A 1 189 ? 26.678 7.611 -18.616 1.00 80.12 189 LYS A CA 1
ATOM 1522 C C . LYS A 1 189 ? 26.949 6.124 -18.848 1.00 80.12 189 LYS A C 1
ATOM 1524 O O . LYS A 1 189 ? 27.881 5.804 -19.578 1.00 80.12 189 LYS A O 1
ATOM 1529 N N . PHE A 1 190 ? 26.205 5.240 -18.189 1.00 77.88 190 PHE A N 1
ATOM 1530 C CA . PHE A 1 190 ? 26.482 3.806 -18.192 1.00 77.88 190 PHE A CA 1
ATOM 1531 C C . PHE A 1 190 ? 25.444 3.052 -19.009 1.00 77.88 190 PHE A C 1
ATOM 1533 O O . PHE A 1 190 ? 24.242 3.290 -18.871 1.00 77.88 190 PHE A O 1
ATOM 1540 N N . ASP A 1 191 ? 25.923 2.116 -19.822 1.00 72.50 191 ASP A N 1
ATOM 1541 C CA . ASP A 1 191 ? 25.059 1.216 -20.571 1.00 72.50 191 ASP A CA 1
ATOM 1542 C C . ASP A 1 191 ? 24.255 0.351 -19.608 1.00 72.50 191 ASP A C 1
ATOM 1544 O O . ASP A 1 191 ? 24.777 -0.147 -18.605 1.00 72.50 191 ASP A O 1
ATOM 1548 N N . TYR A 1 192 ? 22.987 0.119 -19.939 1.00 74.38 192 TYR A N 1
ATOM 1549 C CA . TYR A 1 192 ? 22.170 -0.815 -19.181 1.00 74.38 192 TYR A CA 1
ATOM 1550 C C . TYR A 1 192 ? 21.980 -2.117 -19.965 1.00 74.38 192 TYR A C 1
ATOM 1552 O O . TYR A 1 192 ? 21.610 -2.128 -21.144 1.00 74.38 192 TYR A O 1
ATOM 1560 N N . PHE A 1 193 ? 22.278 -3.230 -19.294 1.00 78.31 193 PHE A N 1
ATOM 1561 C CA . PHE A 1 193 ? 22.200 -4.579 -19.848 1.00 78.31 193 PHE A CA 1
ATOM 1562 C C . PHE A 1 193 ? 20.748 -5.036 -19.964 1.00 78.31 193 PHE A C 1
ATOM 1564 O O . PHE A 1 193 ? 20.017 -4.933 -18.993 1.00 78.31 193 PHE A O 1
ATOM 1571 N N . CYS A 1 194 ? 20.331 -5.579 -21.103 1.00 80.75 194 CYS A N 1
ATOM 1572 C CA . CYS A 1 194 ? 18.987 -6.102 -21.358 1.00 80.75 194 CYS A CA 1
ATOM 1573 C C . CYS A 1 194 ? 19.058 -7.604 -21.647 1.00 80.75 194 CYS A C 1
ATOM 1575 O O . CYS A 1 194 ? 19.411 -7.984 -22.765 1.00 80.75 194 CYS A O 1
ATOM 1577 N N . PRO A 1 195 ? 18.733 -8.481 -20.685 1.00 81.06 195 PRO A N 1
ATOM 1578 C CA . PRO A 1 195 ? 18.848 -9.915 -20.910 1.00 81.06 195 PRO A CA 1
ATOM 1579 C C . PRO A 1 195 ? 17.893 -10.394 -22.014 1.00 81.06 195 PRO A C 1
ATOM 1581 O O . PRO A 1 195 ? 16.715 -10.032 -22.033 1.00 81.06 195 PRO A O 1
ATOM 1584 N N . ILE A 1 196 ? 18.389 -11.242 -22.916 1.00 84.56 196 ILE A N 1
ATOM 1585 C CA . ILE A 1 196 ? 17.591 -11.837 -23.999 1.00 84.56 196 ILE A CA 1
ATOM 1586 C C . ILE A 1 196 ? 16.409 -12.623 -23.412 1.00 84.56 196 ILE A C 1
ATOM 1588 O O . ILE A 1 196 ? 16.537 -13.307 -22.397 1.00 84.56 196 ILE A O 1
ATOM 1592 N N . GLY A 1 197 ? 15.246 -12.517 -24.054 1.00 85.50 197 GLY A N 1
ATOM 1593 C CA . GLY A 1 197 ? 14.006 -13.191 -23.670 1.00 85.50 197 GLY A CA 1
ATOM 1594 C C . GLY A 1 197 ? 13.228 -12.492 -22.555 1.00 85.50 197 GLY A C 1
ATOM 1595 O O . GLY A 1 197 ? 12.087 -12.866 -22.280 1.00 85.50 197 GLY A O 1
ATOM 1596 N N . TRP A 1 198 ? 13.786 -11.457 -21.920 1.00 85.25 198 TRP A N 1
ATOM 1597 C CA . TRP A 1 198 ? 13.062 -10.715 -20.894 1.00 85.25 198 TRP A CA 1
ATOM 1598 C C . TRP A 1 198 ? 11.977 -9.846 -21.516 1.00 85.25 198 TRP A C 1
ATOM 1600 O O . TRP A 1 198 ? 12.214 -9.101 -22.469 1.00 85.25 198 TRP A O 1
ATOM 1610 N N . LYS A 1 199 ? 10.780 -9.917 -20.928 1.00 88.19 199 LYS A N 1
ATOM 1611 C CA . LYS A 1 199 ? 9.653 -9.061 -21.282 1.00 88.19 199 LYS A CA 1
ATOM 1612 C C . LYS A 1 199 ? 9.641 -7.830 -20.382 1.00 88.19 199 LYS A C 1
ATOM 1614 O O . LYS A 1 199 ? 9.489 -7.942 -19.168 1.00 88.19 199 LYS A O 1
ATOM 1619 N N . ARG A 1 200 ? 9.755 -6.655 -20.994 1.00 86.25 200 ARG A N 1
ATOM 1620 C CA . ARG A 1 200 ? 9.588 -5.358 -20.344 1.00 86.25 200 ARG A CA 1
ATOM 1621 C C . ARG A 1 200 ? 8.153 -4.872 -20.500 1.00 86.25 200 ARG A C 1
ATOM 1623 O O . ARG A 1 200 ? 7.638 -4.812 -21.619 1.00 86.25 200 ARG A O 1
ATOM 1630 N N . TYR A 1 201 ? 7.578 -4.436 -19.386 1.00 87.88 201 TYR A N 1
ATOM 1631 C CA . TYR A 1 201 ? 6.392 -3.589 -19.357 1.00 87.88 201 TYR A CA 1
ATOM 1632 C C . TYR A 1 201 ? 6.808 -2.173 -18.972 1.00 87.88 201 TYR A C 1
ATOM 1634 O O . TYR A 1 201 ? 7.615 -1.996 -18.059 1.00 87.88 201 TYR A O 1
ATOM 1642 N N . ALA A 1 202 ? 6.306 -1.184 -19.699 1.00 86.56 202 ALA A N 1
ATOM 1643 C CA . ALA A 1 202 ? 6.585 0.219 -19.449 1.00 86.56 202 ALA A CA 1
ATOM 1644 C C . ALA A 1 202 ? 5.362 0.907 -18.848 1.00 86.56 202 ALA A C 1
ATOM 1646 O O . ALA A 1 202 ? 4.224 0.623 -19.230 1.00 86.56 202 ALA A O 1
ATOM 1647 N N . PHE A 1 203 ? 5.631 1.831 -17.937 1.00 87.12 203 PHE A N 1
ATOM 1648 C CA . PHE A 1 203 ? 4.636 2.672 -17.298 1.00 87.12 203 PHE A CA 1
ATOM 1649 C C . PHE A 1 203 ? 5.062 4.126 -17.454 1.00 87.12 203 PHE A C 1
ATOM 1651 O O . PHE A 1 203 ? 6.254 4.424 -17.346 1.00 87.12 203 PHE A O 1
ATOM 1658 N N . ASP A 1 204 ? 4.098 5.008 -17.675 1.00 83.75 204 ASP A N 1
ATOM 1659 C CA . ASP A 1 204 ? 4.309 6.437 -17.513 1.00 83.75 204 ASP A CA 1
ATOM 1660 C C . ASP A 1 204 ? 4.174 6.783 -16.038 1.00 83.75 204 ASP A C 1
ATOM 1662 O O . ASP A 1 204 ? 3.159 6.496 -15.400 1.00 83.75 204 ASP A O 1
ATOM 1666 N N . VAL A 1 205 ? 5.235 7.374 -15.502 1.00 82.00 205 VAL A N 1
ATOM 1667 C CA . VAL A 1 205 ? 5.295 7.857 -14.129 1.00 82.00 205 VAL A CA 1
ATOM 1668 C C . VAL A 1 205 ? 5.169 9.375 -14.196 1.00 82.00 205 VAL A C 1
ATOM 1670 O O . VAL A 1 205 ? 6.041 10.044 -14.753 1.00 82.00 205 VAL A O 1
ATOM 1673 N N . ASN A 1 206 ? 4.069 9.907 -13.664 1.00 73.88 206 ASN A N 1
ATOM 1674 C CA . ASN A 1 206 ? 3.850 11.351 -13.558 1.00 73.88 206 ASN A CA 1
ATOM 1675 C C . ASN A 1 206 ? 4.781 11.964 -12.485 1.00 73.88 206 ASN A C 1
ATOM 1677 O O . ASN A 1 206 ? 5.655 11.277 -11.968 1.00 73.88 206 ASN A O 1
ATOM 1681 N N . ASP A 1 207 ? 4.631 13.253 -12.154 1.00 79.56 207 ASP A N 1
ATOM 1682 C CA . ASP A 1 207 ? 5.469 13.987 -11.175 1.00 79.56 207 ASP A CA 1
ATOM 1683 C C . ASP A 1 207 ? 6.878 14.386 -11.679 1.00 79.56 207 ASP A C 1
ATOM 1685 O O . ASP A 1 207 ? 7.878 14.298 -10.963 1.00 79.56 207 ASP A O 1
ATOM 1689 N N . ASN A 1 208 ? 6.961 14.858 -12.933 1.00 83.19 208 ASN A N 1
ATOM 1690 C CA . ASN A 1 208 ? 8.194 15.358 -13.568 1.00 83.19 208 ASN A CA 1
ATOM 1691 C C . ASN A 1 208 ? 9.375 14.374 -13.466 1.00 83.19 208 ASN A C 1
ATOM 1693 O O . ASN A 1 208 ? 10.529 14.779 -13.311 1.00 83.19 208 ASN A O 1
ATOM 1697 N N . PHE A 1 209 ? 9.087 13.071 -13.542 1.00 85.44 209 PHE A N 1
ATOM 1698 C CA . PHE A 1 209 ? 10.063 12.001 -13.336 1.00 85.44 209 PHE A CA 1
ATOM 1699 C C . PHE A 1 209 ? 11.320 12.170 -14.206 1.00 85.44 209 PHE A C 1
ATOM 1701 O O . PHE A 1 209 ? 12.436 12.130 -13.689 1.00 85.44 209 PHE A O 1
ATOM 1708 N N . ASP A 1 210 ? 11.143 12.427 -15.507 1.00 84.25 210 ASP A N 1
ATOM 1709 C CA . ASP A 1 210 ? 12.257 12.590 -16.453 1.00 84.25 210 ASP A CA 1
ATOM 1710 C C . ASP A 1 210 ? 13.168 13.786 -16.096 1.00 84.25 210 ASP A C 1
ATOM 1712 O O . ASP A 1 210 ? 14.370 13.738 -16.347 1.00 84.25 210 ASP A O 1
ATOM 1716 N N . GLU A 1 211 ? 12.629 14.848 -15.486 1.00 88.25 211 GLU A N 1
ATOM 1717 C CA . GLU A 1 211 ? 13.416 15.998 -15.023 1.00 88.25 211 GLU A CA 1
ATOM 1718 C C . GLU A 1 211 ? 14.152 15.679 -13.714 1.00 88.25 211 GLU A C 1
ATOM 1720 O O . GLU A 1 211 ? 15.355 15.920 -13.606 1.00 88.25 211 GLU A O 1
ATOM 1725 N N . LYS A 1 212 ? 13.453 15.083 -12.737 1.00 89.50 212 LYS A N 1
ATOM 1726 C CA . LYS A 1 212 ? 14.008 14.745 -11.412 1.00 89.50 212 LYS A CA 1
ATOM 1727 C C . LYS A 1 212 ? 15.156 13.745 -11.488 1.00 89.50 212 LYS A C 1
ATOM 1729 O O . LYS A 1 212 ? 16.121 13.852 -10.733 1.00 89.50 212 LYS A O 1
ATOM 1734 N N . PHE A 1 213 ? 15.044 12.777 -12.391 1.00 87.81 213 PHE A N 1
ATOM 1735 C CA . PHE A 1 213 ? 16.008 11.689 -12.548 1.00 87.81 213 PHE A CA 1
ATOM 1736 C C . PHE A 1 213 ? 16.872 11.842 -13.801 1.00 87.81 213 PHE A C 1
ATOM 1738 O O . PHE A 1 213 ? 17.520 10.888 -14.235 1.00 87.81 213 PHE A O 1
ATOM 1745 N N . LYS A 1 214 ? 16.926 13.047 -14.379 1.00 86.81 214 LYS A N 1
ATOM 1746 C CA . LYS A 1 214 ? 17.772 13.334 -15.535 1.00 86.81 214 LYS A CA 1
ATOM 1747 C C . LYS A 1 214 ? 19.231 12.972 -15.240 1.00 86.81 214 LYS A C 1
ATOM 1749 O O . LYS A 1 214 ? 19.809 13.433 -14.256 1.00 86.81 214 LYS A O 1
ATOM 1754 N N . GLY A 1 215 ? 19.828 12.140 -16.092 1.00 85.75 215 GLY A N 1
ATOM 1755 C CA . GLY A 1 215 ? 21.224 11.716 -15.953 1.00 85.75 215 GLY A CA 1
ATOM 1756 C C . GLY A 1 215 ? 21.462 10.615 -14.915 1.00 85.75 215 GLY A C 1
ATOM 1757 O O . GLY A 1 215 ? 22.603 10.171 -14.750 1.00 85.75 215 GLY A O 1
ATOM 1758 N N . TRP A 1 216 ? 20.418 10.137 -14.231 1.00 86.44 216 TRP A N 1
ATOM 1759 C CA . TRP A 1 216 ? 20.527 8.968 -13.365 1.00 86.44 216 TRP A CA 1
ATOM 1760 C C . TRP A 1 216 ? 20.649 7.702 -14.208 1.00 86.44 216 TRP A C 1
ATOM 1762 O O . TRP A 1 216 ? 19.977 7.533 -15.224 1.00 86.44 216 TRP A O 1
ATOM 1772 N N . SER A 1 217 ? 21.519 6.795 -13.768 1.00 83.56 217 SER A N 1
ATOM 1773 C CA . SER A 1 217 ? 21.675 5.493 -14.417 1.00 83.56 217 SER A CA 1
ATOM 1774 C C . SER A 1 217 ? 20.499 4.579 -14.088 1.00 83.56 217 SER A C 1
ATOM 1776 O O . SER A 1 217 ? 19.975 4.599 -12.974 1.00 83.56 217 SER A O 1
ATOM 1778 N N . ILE A 1 218 ? 20.101 3.752 -15.053 1.00 80.12 218 ILE A N 1
ATOM 1779 C CA . ILE A 1 218 ? 19.022 2.777 -14.868 1.00 80.12 218 ILE A CA 1
ATOM 1780 C C . ILE A 1 218 ? 19.525 1.629 -13.985 1.00 80.12 218 ILE A C 1
ATOM 1782 O O . ILE A 1 218 ? 20.548 1.013 -14.277 1.00 80.12 218 ILE A O 1
ATOM 1786 N N . GLY A 1 219 ? 18.783 1.326 -12.919 1.00 79.94 219 GLY A N 1
ATOM 1787 C CA . GLY A 1 219 ? 19.060 0.213 -12.011 1.00 79.94 219 GLY A CA 1
ATOM 1788 C C . GLY A 1 219 ? 18.037 -0.916 -12.138 1.00 79.94 219 GLY A C 1
ATOM 1789 O O . GLY A 1 219 ? 16.855 -0.671 -12.375 1.00 79.94 219 GLY A O 1
ATOM 1790 N N . TYR A 1 220 ? 18.485 -2.156 -11.933 1.00 82.31 220 TYR A N 1
ATOM 1791 C CA . TYR A 1 220 ? 17.600 -3.314 -11.806 1.00 82.31 220 TYR A CA 1
ATOM 1792 C C . TYR A 1 220 ? 17.250 -3.580 -10.347 1.00 82.31 220 TYR A C 1
ATOM 1794 O O . TYR A 1 220 ? 18.124 -3.620 -9.483 1.00 82.31 220 TYR A O 1
ATOM 1802 N N . HIS A 1 221 ? 15.972 -3.851 -10.096 1.00 87.31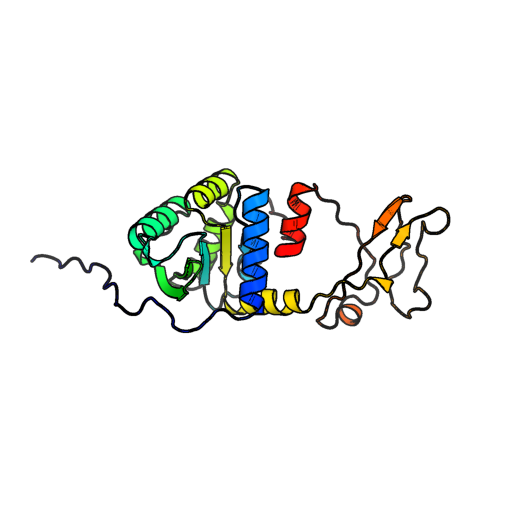 221 HIS A N 1
ATOM 1803 C CA . HIS A 1 221 ? 15.509 -4.415 -8.837 1.00 87.31 221 HIS A CA 1
ATOM 1804 C C . HIS A 1 221 ? 14.914 -5.800 -9.097 1.00 87.31 221 HIS A C 1
ATOM 1806 O O . HIS A 1 221 ? 13.867 -5.932 -9.731 1.00 87.31 221 HIS A O 1
ATOM 1812 N N . GLY A 1 222 ? 15.604 -6.841 -8.631 1.00 87.62 222 GLY A N 1
ATOM 1813 C CA . GLY A 1 222 ? 15.102 -8.212 -8.654 1.00 87.62 222 GLY A CA 1
ATOM 1814 C C . GLY A 1 222 ? 14.312 -8.514 -7.385 1.00 87.62 222 GLY A C 1
ATOM 1815 O O . GLY A 1 222 ? 14.766 -8.212 -6.285 1.00 87.62 222 GLY A O 1
ATOM 1816 N N . THR A 1 223 ? 13.149 -9.144 -7.529 1.00 90.06 223 THR A N 1
ATOM 1817 C CA . THR A 1 223 ? 12.325 -9.582 -6.397 1.00 90.06 223 THR A CA 1
ATOM 1818 C C . THR A 1 223 ? 11.760 -10.976 -6.646 1.00 90.06 223 THR A C 1
ATOM 1820 O O . THR A 1 223 ? 11.702 -11.443 -7.786 1.00 90.06 223 THR A O 1
ATOM 1823 N N . LYS A 1 224 ? 11.330 -11.660 -5.583 1.00 86.12 224 LYS A N 1
ATOM 1824 C CA . LYS A 1 224 ? 10.574 -12.910 -5.733 1.00 86.12 224 LYS A CA 1
ATOM 1825 C C . LYS A 1 224 ? 9.199 -12.587 -6.310 1.00 86.12 224 LYS A C 1
ATOM 1827 O O . LYS A 1 224 ? 8.592 -11.592 -5.922 1.00 86.12 224 LYS A O 1
ATOM 1832 N N . PHE A 1 225 ? 8.676 -13.466 -7.165 1.00 80.81 225 PHE A N 1
ATOM 1833 C CA . PHE A 1 225 ? 7.375 -13.277 -7.820 1.00 80.81 225 PHE A CA 1
ATOM 1834 C C . PHE A 1 225 ? 6.255 -12.903 -6.832 1.00 80.81 225 PHE A C 1
ATOM 1836 O O . PHE A 1 225 ? 5.511 -11.957 -7.075 1.00 80.81 225 PHE A O 1
ATOM 1843 N N . ALA A 1 226 ? 6.213 -13.568 -5.671 1.00 80.50 226 ALA A N 1
ATOM 1844 C CA . ALA A 1 226 ? 5.233 -13.318 -4.611 1.00 80.50 226 ALA A CA 1
ATOM 1845 C C . ALA A 1 226 ? 5.230 -11.874 -4.061 1.00 80.50 226 ALA A C 1
ATOM 1847 O O . ALA A 1 226 ? 4.208 -11.424 -3.557 1.00 80.50 226 ALA A O 1
ATOM 1848 N N . TYR A 1 227 ? 6.335 -11.132 -4.181 1.00 85.25 227 TYR A N 1
ATOM 1849 C CA . TYR A 1 227 ? 6.447 -9.744 -3.713 1.00 85.25 227 TYR A CA 1
ATOM 1850 C C . TYR A 1 227 ? 6.314 -8.711 -4.840 1.00 85.25 227 TYR A C 1
ATOM 1852 O O . TYR A 1 227 ? 6.306 -7.507 -4.580 1.00 85.25 227 TYR A O 1
ATOM 1860 N N . GLY A 1 228 ? 6.213 -9.155 -6.097 1.00 86.50 228 GLY A N 1
ATOM 1861 C CA . GLY A 1 228 ? 6.091 -8.254 -7.243 1.00 86.50 228 GLY A CA 1
ATOM 1862 C C . GLY A 1 228 ? 4.843 -7.382 -7.140 1.00 86.50 228 GLY A C 1
ATOM 1863 O O . GLY A 1 228 ? 4.931 -6.163 -7.272 1.00 86.50 228 GLY A O 1
ATOM 1864 N N . LEU A 1 229 ? 3.696 -7.991 -6.816 1.00 85.31 229 LEU A N 1
ATOM 1865 C CA . LEU A 1 229 ? 2.444 -7.252 -6.673 1.00 85.31 229 LEU A CA 1
ATOM 1866 C C . LEU A 1 229 ? 2.516 -6.253 -5.514 1.00 85.31 229 LEU A C 1
ATOM 1868 O O . LEU A 1 229 ? 2.185 -5.096 -5.724 1.00 85.31 229 LEU A O 1
ATOM 1872 N N . SER A 1 230 ? 3.031 -6.628 -4.337 1.00 86.00 230 SER A N 1
ATOM 1873 C CA . SER A 1 230 ? 3.150 -5.676 -3.221 1.00 86.00 230 SER A CA 1
ATOM 1874 C C . SER A 1 230 ? 4.003 -4.459 -3.586 1.00 86.00 230 SER A C 1
ATOM 1876 O O . SER A 1 230 ? 3.599 -3.344 -3.288 1.00 86.00 230 SER A O 1
ATOM 1878 N N . ILE A 1 231 ? 5.120 -4.640 -4.303 1.00 88.25 231 ILE A N 1
ATOM 1879 C CA . ILE A 1 231 ? 5.964 -3.518 -4.755 1.00 88.25 231 ILE A CA 1
ATOM 1880 C C . ILE A 1 231 ? 5.206 -2.611 -5.729 1.00 88.25 231 ILE A C 1
ATOM 1882 O O . ILE A 1 231 ? 5.283 -1.392 -5.608 1.00 88.25 231 ILE A O 1
ATOM 1886 N N . LEU A 1 232 ? 4.441 -3.182 -6.664 1.00 84.75 232 LEU A N 1
ATOM 1887 C CA . LEU A 1 232 ? 3.588 -2.392 -7.556 1.00 84.75 232 LEU A CA 1
ATOM 1888 C C . LEU A 1 232 ? 2.488 -1.652 -6.785 1.00 84.75 232 LEU A C 1
ATOM 1890 O O . LEU A 1 232 ? 2.090 -0.565 -7.198 1.00 84.75 232 LEU A O 1
ATOM 1894 N N . LEU A 1 233 ? 2.000 -2.220 -5.673 1.00 84.44 233 LEU A N 1
ATOM 1895 C CA . LEU A 1 233 ? 0.926 -1.611 -4.896 1.00 84.44 233 LEU A CA 1
ATOM 1896 C C . LEU A 1 233 ? 1.390 -0.519 -3.923 1.00 84.44 233 LEU A C 1
ATOM 1898 O O . LEU A 1 233 ? 0.664 0.457 -3.734 1.00 84.44 233 LEU A O 1
ATOM 1902 N N . SER A 1 234 ? 2.553 -0.693 -3.291 1.00 83.19 234 SER A N 1
ATOM 1903 C CA . SER A 1 234 ? 3.039 0.165 -2.200 1.00 83.19 234 SER A CA 1
ATOM 1904 C C . SER A 1 234 ? 4.348 0.900 -2.495 1.00 83.19 234 SER A C 1
ATOM 1906 O O . SER A 1 234 ? 4.791 1.696 -1.670 1.00 83.19 234 SER A O 1
ATOM 1908 N N . GLY A 1 235 ? 4.987 0.631 -3.634 1.00 85.25 235 GLY A N 1
ATOM 1909 C CA . GLY A 1 235 ? 6.343 1.088 -3.932 1.00 85.25 235 GLY A CA 1
ATOM 1910 C C . GLY A 1 235 ? 7.427 0.273 -3.216 1.00 85.25 235 GLY A C 1
ATOM 1911 O O . GLY A 1 235 ? 7.150 -0.696 -2.501 1.00 85.25 235 GLY A O 1
ATOM 1912 N N . LEU A 1 236 ? 8.687 0.667 -3.426 1.00 85.88 236 LEU A N 1
ATOM 1913 C CA . LEU A 1 236 ? 9.844 0.083 -2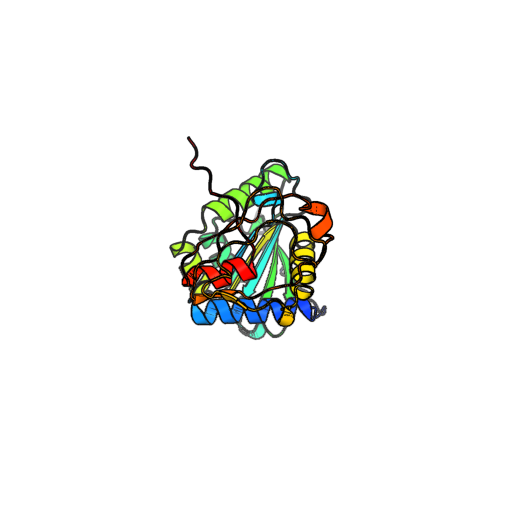.743 1.00 85.88 236 LEU A CA 1
ATOM 1914 C C . LEU A 1 236 ? 9.960 0.645 -1.322 1.00 85.88 236 LEU A C 1
ATOM 1916 O O . LEU A 1 236 ? 10.019 1.857 -1.130 1.00 85.88 236 LEU A O 1
ATOM 1920 N N . ALA A 1 237 ? 10.039 -0.242 -0.331 1.00 81.06 237 ALA A N 1
ATOM 1921 C CA . ALA A 1 237 ? 10.307 0.141 1.050 1.00 81.06 237 ALA A CA 1
ATOM 1922 C C . ALA A 1 237 ? 11.822 0.298 1.295 1.00 81.06 237 ALA A C 1
ATOM 1924 O O . ALA A 1 237 ? 12.615 -0.448 0.710 1.00 81.06 237 ALA A O 1
ATOM 1925 N N . PRO A 1 238 ? 12.245 1.212 2.188 1.00 79.19 238 PRO A N 1
ATOM 1926 C CA . PRO A 1 238 ? 13.636 1.292 2.611 1.00 79.19 238 PRO A CA 1
ATOM 1927 C C . PRO A 1 238 ? 14.061 -0.002 3.314 1.00 79.19 238 PRO A C 1
ATOM 1929 O O . PRO A 1 238 ? 13.262 -0.671 3.978 1.00 79.19 238 PRO A O 1
ATOM 1932 N N . ALA A 1 239 ? 15.341 -0.353 3.176 1.00 76.25 239 ALA A N 1
ATOM 1933 C CA . ALA A 1 239 ? 15.903 -1.499 3.875 1.00 76.25 239 ALA A CA 1
ATOM 1934 C C . ALA A 1 239 ? 15.763 -1.310 5.394 1.00 76.25 239 ALA A C 1
ATOM 1936 O O . ALA A 1 239 ? 16.021 -0.230 5.926 1.00 76.25 239 ALA A O 1
ATOM 1937 N N . LYS A 1 240 ? 15.371 -2.372 6.109 1.00 67.00 240 LYS A N 1
ATOM 1938 C CA . LYS A 1 240 ? 15.400 -2.366 7.574 1.00 67.00 240 LYS A CA 1
ATOM 1939 C C . LYS A 1 240 ? 16.867 -2.313 8.001 1.00 67.00 240 LYS A C 1
ATOM 1941 O O . LYS A 1 240 ? 17.565 -3.315 7.862 1.00 67.00 240 LYS A O 1
ATOM 1946 N N . CYS A 1 241 ? 17.340 -1.175 8.507 1.00 53.78 241 CYS A N 1
ATOM 1947 C CA . CYS A 1 241 ? 18.622 -1.145 9.203 1.00 53.78 241 CYS A CA 1
ATOM 1948 C C . CYS A 1 241 ? 18.513 -2.094 10.400 1.00 53.78 241 CYS A C 1
ATOM 1950 O O . CYS A 1 241 ? 17.671 -1.889 11.279 1.00 53.78 241 CYS A O 1
ATOM 1952 N N . ALA A 1 242 ? 19.322 -3.155 10.420 1.00 45.94 242 ALA A N 1
ATOM 1953 C CA . ALA A 1 242 ? 19.556 -3.875 11.660 1.00 45.94 242 ALA A CA 1
ATOM 1954 C C . ALA A 1 242 ? 20.147 -2.857 12.642 1.00 45.94 242 ALA A C 1
ATOM 1956 O O . ALA A 1 242 ? 21.095 -2.154 12.291 1.00 45.94 242 ALA A O 1
ATOM 1957 N N . ALA A 1 243 ? 19.539 -2.715 13.820 1.00 49.53 243 ALA A N 1
ATOM 1958 C CA . ALA A 1 243 ? 20.170 -1.960 14.892 1.00 49.53 243 ALA A CA 1
ATOM 1959 C C . ALA A 1 243 ? 21.516 -2.642 15.179 1.00 49.53 243 ALA A C 1
ATOM 1961 O O . ALA A 1 243 ? 21.529 -3.841 15.469 1.00 49.53 243 ALA A O 1
ATOM 1962 N N . LEU A 1 244 ? 22.610 -1.906 14.972 1.00 32.94 244 LEU A N 1
ATOM 1963 C CA . LEU A 1 244 ? 23.961 -2.319 15.351 1.00 32.94 244 LEU A CA 1
ATOM 1964 C C . LEU A 1 244 ? 24.098 -2.327 16.874 1.00 32.94 244 LEU A C 1
ATOM 1966 O O . LEU A 1 244 ? 23.521 -1.414 17.511 1.00 32.94 244 LEU A O 1
#

Foldseek 3Di:
DDPPPPDPPPPPPQADPDADDPLRVVLVVLLVVLCVVQVFAQEAEFVLLQDPPHFFPWKKKKWWAADFPVPDPVVVLLVLVCVLLVHDSVQWDWDYAYGPIGTTMITGHDDRVVRSVSLNSSVVSPDVVSRNSVSVRRTSYIYIGDVVSVVVLSVQLVPKDWDCVPKDQDAPPRQWDQADDVPPAAQAHDIDGDDHRDIDIDIDGDDVVSVVCHRHHDDDDDDDPSCPSSCSSHNDRDDPPDD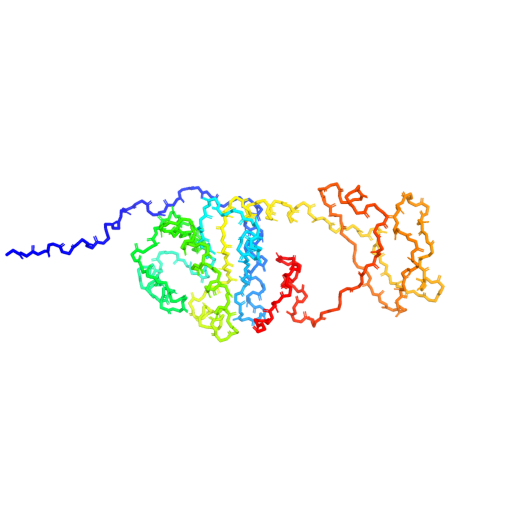D

pLDDT: mean 80.91, std 14.5, range [32.94, 97.62]

Secondary structure (DSSP, 8-state):
-----------S--B---PPPHHHHHHHHHHHHHHHHHSS-EEEE-HHHH-TTSPPS--EEEEEESS-TTT--HHHHHHHHHHHHT--GGGEEEEEEETTTEEEEEEEPS-HHHHHHHHHHHHHH--HHHHHHHHHTTEEEEEEE-HHHHHHHHHHHHH-EE-GGG-EE--TT-SEE-S--TT-----SS-EE--TTPEE--EE--SSHHHHTTTPPP------HHHHHHHHHH-PPPP-PPP-